Protein AF-A0A3C0BQS9-F1 (afdb_monomer_lite)

Sequence (262 aa):
MFRNKDFIPGADSCCRDKETLSADLGIGRILETMAGGDEGIRTSCAAALFSPLSAEEEISRRQKILRDTFVCPEIMRTLYTLSRDALDEAGKSWYWLDSRFLSSTFSSAVGLFRMYVKKLMIVRSVADRFKSKVKSEGLLTFFTSLQENLDDSYFRNLNDCLNELADRDGVLIGASVGSNLQGITYVYLEKNRKSFRRRWTFAPSYTLAERDERGAEDFTNRTERALNEPANALAQSAENIKLFFTALRDESAFYIGCGNLA

Structure (mmCIF, N/CA/C/O backbone):
data_AF-A0A3C0BQS9-F1
#
_entry.id   AF-A0A3C0BQS9-F1
#
loop_
_atom_site.group_PDB
_atom_site.id
_atom_site.type_symbol
_atom_site.label_atom_id
_atom_site.label_alt_id
_atom_site.label_comp_id
_atom_site.label_asym_id
_atom_site.label_entity_id
_atom_site.label_seq_id
_atom_site.pdbx_PDB_ins_code
_atom_site.Cartn_x
_atom_site.Cartn_y
_atom_site.Cartn_z
_atom_site.occupancy
_atom_site.B_iso_or_equiv
_atom_site.auth_seq_id
_atom_site.auth_comp_id
_atom_site.auth_asym_id
_atom_site.auth_atom_id
_atom_site.pdbx_PDB_model_num
ATOM 1 N N . MET A 1 1 ? -4.198 6.798 13.056 1.00 79.81 1 MET A N 1
ATOM 2 C CA . MET A 1 1 ? -4.093 6.467 14.496 1.00 79.81 1 MET A CA 1
ATOM 3 C C . MET A 1 1 ? -3.266 7.489 15.273 1.00 79.81 1 MET A C 1
ATOM 5 O O . MET A 1 1 ? -3.646 7.825 16.393 1.00 79.81 1 MET A O 1
ATOM 9 N N . PHE A 1 2 ? -2.180 8.010 14.693 1.00 83.12 2 PHE A N 1
ATOM 10 C CA . PHE A 1 2 ? -1.376 9.104 15.255 1.00 83.12 2 PHE A CA 1
ATOM 11 C C . PHE A 1 2 ? -1.384 10.329 14.324 1.00 83.12 2 PHE A C 1
ATOM 13 O O . PHE A 1 2 ? -2.142 10.366 13.349 1.00 83.12 2 PHE A O 1
ATOM 20 N N . ARG A 1 3 ? -0.615 11.373 14.663 1.00 77.38 3 ARG A N 1
ATOM 21 C CA . ARG A 1 3 ? -0.465 12.573 13.818 1.00 77.38 3 ARG A CA 1
ATOM 22 C C . ARG A 1 3 ? 0.793 12.525 12.948 1.00 77.38 3 ARG A C 1
ATOM 24 O O . ARG A 1 3 ? 0.689 12.798 11.763 1.00 77.38 3 ARG A O 1
ATOM 31 N N . ASN A 1 4 ? 1.935 12.159 13.537 1.00 78.31 4 ASN A N 1
ATOM 32 C CA . ASN A 1 4 ? 3.262 12.276 12.913 1.00 78.31 4 ASN A CA 1
ATOM 33 C C . ASN A 1 4 ? 4.088 10.973 12.984 1.00 78.31 4 ASN A C 1
ATOM 35 O O . ASN A 1 4 ? 5.313 11.026 12.942 1.00 78.31 4 ASN A O 1
ATOM 39 N N . LYS A 1 5 ? 3.442 9.818 13.181 1.00 81.81 5 LYS A N 1
ATOM 40 C CA . LYS A 1 5 ? 4.108 8.507 13.229 1.00 81.81 5 LYS A CA 1
ATOM 41 C C . LYS A 1 5 ? 3.169 7.404 12.757 1.00 81.81 5 LYS A C 1
ATOM 43 O O . LYS A 1 5 ? 1.957 7.522 12.937 1.00 81.81 5 LYS A O 1
ATOM 48 N N . ASP A 1 6 ? 3.738 6.336 12.219 1.00 80.69 6 ASP A N 1
ATOM 49 C CA . ASP A 1 6 ? 2.969 5.183 11.764 1.00 80.69 6 ASP A CA 1
ATOM 50 C C . ASP A 1 6 ? 2.608 4.262 12.928 1.00 80.69 6 ASP A C 1
ATOM 52 O O . ASP A 1 6 ? 3.325 4.158 13.930 1.00 80.69 6 ASP A O 1
ATOM 56 N N . PHE A 1 7 ? 1.470 3.585 12.797 1.00 84.50 7 PHE A N 1
ATOM 57 C CA . PHE A 1 7 ? 1.132 2.474 13.669 1.00 84.50 7 PHE A CA 1
ATOM 58 C C . PHE A 1 7 ? 1.731 1.187 13.114 1.00 84.50 7 PHE A C 1
ATOM 60 O O . PHE A 1 7 ? 1.324 0.724 12.054 1.00 84.50 7 PHE A O 1
ATOM 67 N N . ILE A 1 8 ? 2.689 0.617 13.843 1.00 81.81 8 ILE A N 1
ATOM 68 C CA . ILE A 1 8 ? 3.388 -0.606 13.448 1.00 81.81 8 ILE A CA 1
ATOM 69 C C . ILE A 1 8 ? 3.111 -1.677 14.507 1.00 81.81 8 ILE A C 1
ATOM 71 O O . ILE A 1 8 ? 3.700 -1.631 15.595 1.00 81.81 8 ILE A O 1
ATOM 75 N N . PRO A 1 9 ? 2.211 -2.638 14.238 1.00 77.94 9 PRO A N 1
ATOM 76 C CA . PRO A 1 9 ? 2.023 -3.783 15.114 1.00 77.94 9 PRO A CA 1
ATOM 77 C C . PRO A 1 9 ? 3.323 -4.580 15.260 1.00 77.94 9 PRO A C 1
ATOM 79 O O . PRO A 1 9 ? 4.005 -4.863 14.280 1.00 77.94 9 PRO A O 1
ATOM 82 N N . GLY A 1 10 ? 3.674 -4.945 16.494 1.00 66.44 10 GLY A N 1
ATOM 83 C CA . GLY A 1 10 ? 4.879 -5.732 16.779 1.00 66.44 10 GLY A CA 1
ATOM 84 C C . GLY A 1 10 ? 6.176 -4.930 16.938 1.00 66.44 10 GLY A C 1
ATOM 85 O O . GLY A 1 10 ? 7.185 -5.528 17.300 1.00 66.44 10 GLY A O 1
ATOM 86 N N . ALA A 1 11 ? 6.162 -3.604 16.750 1.00 63.34 11 ALA A N 1
ATOM 87 C CA . ALA A 1 11 ? 7.257 -2.748 17.215 1.00 63.34 11 ALA A CA 1
ATOM 88 C C . ALA A 1 11 ? 7.358 -2.792 18.754 1.00 63.34 11 ALA A C 1
ATOM 90 O O . ALA A 1 11 ? 6.338 -2.997 19.423 1.00 63.34 11 ALA A O 1
ATOM 91 N N . ASP A 1 12 ? 8.573 -2.621 19.298 1.00 53.91 12 ASP A N 1
ATOM 92 C CA . ASP A 1 12 ? 8.891 -2.752 20.728 1.00 53.91 12 ASP A CA 1
ATOM 93 C C . ASP A 1 12 ? 7.793 -2.166 21.622 1.00 53.91 12 ASP A C 1
ATOM 95 O O . ASP A 1 12 ? 7.553 -0.958 21.679 1.00 53.91 12 ASP A O 1
ATOM 99 N N . SER A 1 13 ? 7.091 -3.053 22.323 1.00 60.53 13 SER A N 1
ATOM 100 C CA . SER A 1 13 ? 6.033 -2.651 23.237 1.00 60.53 13 SER A CA 1
ATOM 101 C C . SER A 1 13 ? 6.635 -2.041 24.489 1.00 60.53 13 SER A C 1
ATOM 103 O O . SER A 1 13 ? 7.436 -2.687 25.165 1.00 60.53 13 SER A O 1
ATOM 105 N N . CYS A 1 14 ? 6.175 -0.853 24.873 1.00 63.38 14 CYS A N 1
ATOM 106 C CA . CYS A 1 14 ? 6.610 -0.217 26.117 1.00 63.38 14 CYS A CA 1
ATOM 107 C C . CYS A 1 14 ? 6.181 -0.989 27.383 1.00 63.38 14 CYS A C 1
ATOM 109 O O . CYS A 1 14 ? 6.705 -0.728 28.465 1.00 63.38 14 CYS A O 1
ATOM 111 N N . CYS A 1 15 ? 5.232 -1.926 27.273 1.00 68.19 15 CYS A N 1
ATOM 112 C CA . CYS A 1 15 ? 4.785 -2.749 28.393 1.00 68.19 15 CYS A CA 1
ATOM 113 C C . CYS A 1 15 ? 5.783 -3.886 28.676 1.00 68.19 15 CYS A C 1
ATOM 115 O O . CYS A 1 15 ? 5.952 -4.778 27.845 1.00 68.19 15 CYS A O 1
ATOM 117 N N . ARG A 1 16 ? 6.429 -3.844 29.851 1.00 69.75 16 ARG A N 1
ATOM 118 C CA . ARG A 1 16 ? 7.445 -4.827 30.271 1.00 69.75 16 ARG A CA 1
ATOM 119 C C . ARG A 1 16 ? 6.863 -6.214 30.578 1.00 69.75 16 ARG A C 1
ATOM 121 O O . ARG A 1 16 ? 7.507 -7.190 30.226 1.00 69.75 16 ARG A O 1
ATOM 128 N N . ASP A 1 17 ? 5.638 -6.294 31.112 1.00 81.31 17 ASP A N 1
ATOM 129 C CA . ASP A 1 17 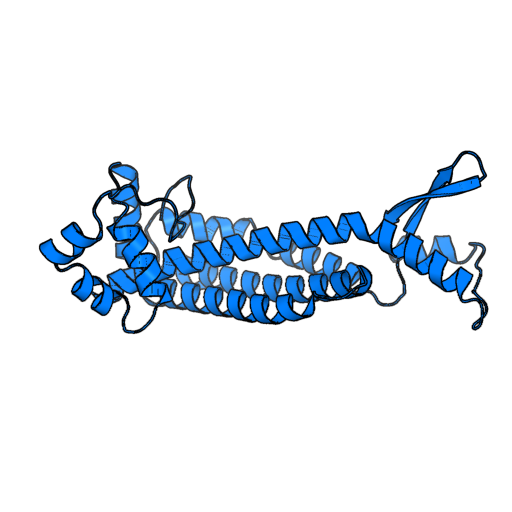? 5.013 -7.553 31.565 1.00 81.31 17 ASP A CA 1
ATOM 130 C C . ASP A 1 17 ? 3.624 -7.775 30.939 1.00 81.31 17 ASP A C 1
ATOM 132 O O . ASP A 1 17 ? 2.587 -7.756 31.609 1.00 81.31 17 ASP A O 1
ATOM 136 N N . LYS A 1 18 ? 3.597 -7.980 29.615 1.00 83.38 18 LYS A N 1
ATOM 137 C CA . LYS A 1 18 ? 2.356 -8.212 28.852 1.00 83.38 18 LYS A CA 1
ATOM 138 C C . LYS A 1 18 ? 1.532 -9.380 29.390 1.00 83.38 18 LYS A C 1
ATOM 140 O O . LYS A 1 18 ? 0.313 -9.281 29.443 1.00 83.38 18 LYS A O 1
ATOM 145 N N . GLU A 1 19 ? 2.184 -10.479 29.756 1.00 84.56 19 GLU A N 1
ATOM 146 C CA . GLU A 1 19 ? 1.530 -11.721 30.187 1.00 84.56 19 GLU A CA 1
ATOM 147 C C . GLU A 1 19 ? 0.790 -11.530 31.512 1.00 84.56 19 GLU A C 1
ATOM 149 O O . GLU A 1 19 ? -0.399 -11.839 31.599 1.00 84.56 19 GLU A O 1
ATOM 154 N N . THR A 1 20 ? 1.456 -10.926 32.499 1.00 87.19 20 THR A N 1
ATOM 155 C CA . THR A 1 20 ? 0.867 -10.587 33.799 1.00 87.19 20 THR A CA 1
ATOM 156 C C . THR A 1 20 ? -0.308 -9.630 33.636 1.00 87.19 20 THR A C 1
ATOM 158 O O . THR A 1 20 ? -1.385 -9.894 34.163 1.00 87.19 20 THR A O 1
ATOM 161 N N . LEU A 1 21 ? -0.143 -8.559 32.848 1.00 85.88 21 LEU A N 1
ATOM 162 C CA . LEU A 1 21 ? -1.212 -7.589 32.595 1.00 85.88 21 LEU A CA 1
ATOM 163 C C . LEU A 1 21 ? -2.408 -8.227 31.872 1.00 85.88 21 LEU A C 1
ATOM 165 O O . LEU A 1 21 ? -3.562 -7.921 32.168 1.00 85.88 21 LEU A O 1
ATOM 169 N N . SER A 1 22 ? -2.135 -9.121 30.920 1.00 88.69 22 SER A N 1
ATOM 170 C CA . SER A 1 22 ? -3.168 -9.811 30.150 1.00 88.69 22 SER A CA 1
ATOM 171 C C . SER A 1 22 ? -3.982 -10.771 31.017 1.00 88.69 22 SER A C 1
ATOM 173 O O . SER A 1 22 ? -5.202 -10.842 30.860 1.00 88.69 22 SER A O 1
ATOM 175 N N . ALA A 1 23 ? -3.323 -11.471 31.947 1.00 89.06 23 ALA A N 1
ATOM 176 C CA . ALA A 1 23 ? -3.976 -12.346 32.914 1.00 89.06 23 ALA A CA 1
ATOM 177 C C . ALA A 1 23 ? -4.792 -11.553 33.948 1.00 89.06 23 ALA A C 1
ATOM 179 O O . ALA A 1 23 ? -5.950 -11.890 34.184 1.00 89.06 23 ALA A O 1
ATOM 180 N N . ASP A 1 24 ? -4.215 -10.487 34.510 1.00 91.50 24 ASP A N 1
ATOM 181 C CA . ASP A 1 24 ? -4.833 -9.673 35.565 1.00 91.50 24 ASP A CA 1
ATOM 182 C C . ASP A 1 24 ? -6.077 -8.918 35.066 1.00 91.50 24 ASP A C 1
ATOM 184 O O . ASP A 1 24 ? -7.147 -8.987 35.666 1.00 91.50 24 ASP A O 1
ATOM 188 N N . LEU A 1 25 ? -5.978 -8.264 33.902 1.00 89.50 25 LEU A N 1
ATOM 189 C CA . LEU A 1 25 ? -7.078 -7.483 33.320 1.00 89.50 25 LEU A CA 1
ATOM 190 C C . LEU A 1 25 ? -7.986 -8.295 32.380 1.00 89.50 25 LEU A C 1
ATOM 192 O O . LEU A 1 25 ? -8.905 -7.741 31.775 1.00 89.50 25 LEU A O 1
ATOM 196 N N . GLY A 1 26 ? -7.728 -9.595 32.208 1.00 90.88 26 GLY A N 1
ATOM 197 C CA . GLY A 1 26 ? -8.507 -10.455 31.312 1.00 90.88 26 GLY A CA 1
ATOM 198 C C . GLY A 1 26 ? -8.462 -10.028 29.838 1.00 90.88 26 GLY A C 1
ATOM 199 O O . GLY A 1 26 ? -9.411 -10.283 29.090 1.00 90.88 26 GLY A O 1
ATOM 200 N N . ILE A 1 27 ? -7.366 -9.393 29.402 1.00 91.69 27 ILE A N 1
ATOM 201 C CA . ILE A 1 27 ? -7.215 -8.800 28.058 1.00 91.69 27 ILE A CA 1
ATOM 202 C C . ILE A 1 27 ? -7.404 -9.852 26.961 1.00 91.69 27 ILE A C 1
ATOM 204 O O . ILE A 1 27 ? -7.935 -9.536 25.899 1.00 91.69 27 ILE A O 1
ATOM 208 N N . GLY A 1 28 ? -7.044 -11.113 27.222 1.00 91.62 28 GLY A N 1
ATOM 209 C CA . GLY A 1 28 ? -7.225 -12.214 26.271 1.00 91.62 28 GLY A CA 1
ATOM 210 C C . GLY A 1 28 ? -8.656 -12.328 25.728 1.00 91.62 28 GLY A C 1
ATOM 211 O O . GLY A 1 28 ? -8.840 -12.396 24.516 1.00 91.62 28 GLY A O 1
ATOM 212 N N . ARG A 1 29 ? -9.673 -12.240 26.597 1.00 93.12 29 ARG A N 1
ATOM 213 C CA . ARG A 1 29 ? -11.090 -12.322 26.187 1.00 93.12 29 ARG A CA 1
ATOM 214 C C . ARG A 1 29 ? -11.545 -11.090 25.406 1.00 93.12 29 ARG A C 1
ATOM 216 O O . ARG A 1 29 ? -12.342 -11.195 24.474 1.00 93.12 29 ARG A O 1
ATOM 223 N N . ILE A 1 30 ? -11.024 -9.918 25.777 1.00 94.69 30 ILE A N 1
ATOM 224 C CA . ILE A 1 30 ? -11.285 -8.666 25.059 1.00 94.69 30 ILE A CA 1
ATOM 225 C C . ILE A 1 30 ? -10.724 -8.781 23.641 1.00 94.69 30 ILE A C 1
ATOM 227 O O . ILE A 1 30 ? -11.441 -8.517 22.683 1.00 94.69 30 ILE A O 1
ATOM 231 N N . LEU A 1 31 ? -9.481 -9.248 23.496 1.00 94.88 31 LEU A N 1
ATOM 232 C CA . LEU A 1 31 ? -8.840 -9.441 22.196 1.00 94.88 31 LEU A CA 1
ATOM 233 C C . LEU A 1 31 ? -9.560 -10.470 21.326 1.00 94.88 31 LEU A C 1
ATOM 235 O O . LEU A 1 31 ? -9.686 -10.246 20.128 1.00 94.88 31 LEU A O 1
ATOM 239 N N . GLU A 1 32 ? -10.059 -11.563 21.903 1.00 95.62 32 GLU A N 1
ATOM 240 C CA . GLU A 1 32 ? -10.875 -12.547 21.176 1.00 95.62 32 GLU A CA 1
ATOM 241 C C . GLU A 1 32 ? -12.163 -11.926 20.627 1.00 95.62 32 GLU A C 1
ATOM 243 O O . GLU A 1 32 ? -12.504 -12.131 19.461 1.00 95.62 32 GLU A O 1
ATOM 248 N N . THR A 1 33 ? -12.835 -11.108 21.439 1.00 96.62 33 THR A N 1
ATOM 249 C CA . THR A 1 33 ? -14.062 -10.410 21.031 1.00 96.62 33 THR A CA 1
ATOM 250 C C . THR A 1 33 ? -13.768 -9.348 19.969 1.00 96.62 33 THR A C 1
ATOM 252 O O . THR A 1 33 ? -14.449 -9.293 18.949 1.00 96.62 33 THR A O 1
ATOM 255 N N . MET A 1 34 ? -12.708 -8.551 20.156 1.00 96.25 34 MET A N 1
ATOM 256 C CA . MET A 1 34 ? -12.248 -7.573 19.164 1.00 96.25 34 MET A CA 1
ATOM 257 C C . MET A 1 34 ? -11.908 -8.246 17.834 1.00 96.25 34 MET A C 1
ATOM 259 O O . MET A 1 34 ? -12.286 -7.747 16.779 1.00 96.25 34 MET A O 1
ATOM 263 N N . ALA A 1 35 ? -11.210 -9.380 17.873 1.00 96.19 35 ALA A N 1
ATOM 264 C CA . ALA A 1 35 ? -10.772 -10.090 16.680 1.00 96.19 35 ALA A CA 1
ATOM 265 C C . ALA A 1 35 ? -11.943 -10.593 15.833 1.00 96.19 35 ALA A C 1
ATOM 267 O O . ALA A 1 35 ? -11.855 -10.583 14.607 1.00 96.19 35 ALA A O 1
ATOM 268 N N . GLY A 1 36 ? -13.021 -11.072 16.465 1.00 94.12 36 GLY A N 1
ATOM 269 C CA . GLY A 1 36 ? -14.135 -11.690 15.741 1.00 94.12 36 GLY A CA 1
ATOM 270 C C . GLY A 1 36 ? -13.695 -12.873 14.862 1.00 94.12 36 GLY A C 1
ATOM 271 O O . GLY A 1 36 ? -14.311 -13.136 13.834 1.00 94.12 36 GLY A O 1
ATOM 272 N N . GLY A 1 37 ? -12.600 -13.548 15.237 1.00 94.12 37 GLY A N 1
ATOM 273 C CA . GLY A 1 37 ? -11.975 -14.633 14.471 1.00 94.12 37 GLY A CA 1
ATOM 274 C C . GLY A 1 37 ? -10.906 -14.217 13.448 1.00 94.12 37 GLY A C 1
ATOM 275 O O . GLY A 1 37 ? -10.308 -15.100 12.839 1.00 94.12 37 GLY A O 1
ATOM 276 N N . ASP A 1 38 ? -10.630 -12.921 13.260 1.00 96.00 38 ASP A N 1
ATOM 277 C CA . ASP A 1 38 ? -9.562 -12.438 12.372 1.00 96.00 38 ASP A CA 1
ATOM 278 C C . ASP A 1 38 ? -8.260 -12.148 13.151 1.00 96.00 38 ASP A C 1
ATOM 280 O O . ASP A 1 38 ? -8.194 -11.264 14.012 1.00 96.00 38 ASP A O 1
ATOM 284 N N . GLU A 1 39 ? -7.196 -12.883 12.822 1.00 93.25 39 GLU A N 1
ATOM 285 C CA . GLU A 1 39 ? -5.892 -12.787 13.490 1.00 93.25 39 GLU A CA 1
ATOM 286 C C . GLU A 1 39 ? -5.159 -11.463 13.211 1.00 93.25 39 GLU A C 1
ATOM 288 O O . GLU A 1 39 ? -4.433 -10.950 14.069 1.00 93.25 39 GLU A O 1
ATOM 293 N N . GLY A 1 40 ? -5.376 -10.857 12.039 1.00 92.25 40 GLY A N 1
ATOM 294 C CA . GLY A 1 40 ? -4.823 -9.542 11.705 1.00 92.25 40 GLY A CA 1
ATOM 295 C C . GLY A 1 40 ? -5.417 -8.442 12.586 1.00 92.25 40 GLY A C 1
ATOM 296 O O . GLY A 1 40 ? -4.698 -7.560 13.074 1.00 92.25 40 GLY A O 1
ATOM 297 N N . ILE A 1 41 ? -6.719 -8.546 12.873 1.00 96.06 41 ILE A N 1
ATOM 298 C CA . ILE A 1 41 ? -7.411 -7.684 13.839 1.00 96.06 41 ILE A CA 1
ATOM 299 C C . ILE A 1 41 ? -6.885 -7.935 15.248 1.00 96.06 41 ILE A C 1
ATOM 301 O O . ILE A 1 41 ? -6.483 -6.980 15.916 1.00 96.06 41 ILE A O 1
ATOM 305 N N . ARG A 1 42 ? -6.795 -9.201 15.679 1.00 94.94 42 ARG A N 1
ATOM 306 C CA . ARG A 1 42 ? -6.237 -9.567 16.993 1.00 94.94 42 ARG A CA 1
ATOM 307 C C . ARG A 1 42 ? -4.857 -8.944 17.216 1.00 94.94 42 ARG A C 1
ATOM 309 O O . ARG A 1 42 ? -4.629 -8.315 18.250 1.00 94.94 42 ARG A O 1
ATOM 316 N N . THR A 1 43 ? -3.966 -9.075 16.234 1.00 93.69 43 THR A N 1
ATOM 317 C CA . THR A 1 43 ? -2.587 -8.564 16.281 1.00 93.69 43 THR A CA 1
ATOM 318 C C . THR A 1 43 ? -2.552 -7.042 16.413 1.00 93.69 43 THR A C 1
ATOM 320 O O . THR A 1 43 ? -1.864 -6.502 17.284 1.00 93.69 43 THR A O 1
ATOM 323 N N . SER A 1 44 ? -3.339 -6.340 15.595 1.00 94.12 44 SER A N 1
ATOM 324 C CA . SER A 1 44 ? -3.413 -4.875 15.609 1.00 94.12 44 SER A CA 1
ATOM 325 C C . SER A 1 44 ? -3.997 -4.352 16.925 1.00 94.12 44 SER A C 1
ATOM 327 O O . SER A 1 44 ? -3.459 -3.430 17.537 1.00 94.12 44 SER A O 1
ATOM 329 N N . CYS A 1 45 ? -5.062 -4.978 17.426 1.00 94.06 45 CYS A N 1
ATOM 330 C CA . CYS A 1 45 ? -5.666 -4.622 18.707 1.00 94.06 45 CYS A CA 1
ATOM 331 C C . CYS A 1 45 ? -4.718 -4.879 19.883 1.00 94.06 45 CYS A C 1
ATOM 333 O O . CYS A 1 45 ? -4.572 -4.011 20.742 1.00 94.06 45 CYS A O 1
ATOM 335 N N . ALA A 1 46 ? -4.017 -6.016 19.899 1.00 92.06 46 ALA A N 1
ATOM 336 C CA . ALA A 1 46 ? -3.027 -6.323 20.927 1.00 92.06 46 ALA A CA 1
ATOM 337 C C . ALA A 1 46 ? -1.903 -5.280 20.946 1.00 92.06 46 ALA A C 1
ATOM 339 O O . ALA A 1 46 ? -1.585 -4.730 22.001 1.00 92.06 46 ALA A O 1
ATOM 340 N N . ALA A 1 47 ? -1.347 -4.942 19.779 1.00 91.31 47 ALA A N 1
ATOM 341 C CA . ALA A 1 47 ? -0.305 -3.926 19.675 1.00 91.31 47 ALA A CA 1
ATOM 342 C C . ALA A 1 47 ? -0.767 -2.551 20.185 1.00 91.31 47 ALA A C 1
ATOM 344 O O . ALA A 1 47 ? -0.001 -1.854 20.848 1.00 91.31 47 ALA A O 1
ATOM 345 N N . ALA A 1 48 ? -2.021 -2.173 19.923 1.00 90.62 48 ALA A N 1
ATOM 346 C CA . ALA A 1 48 ? -2.581 -0.913 20.399 1.00 90.62 48 ALA A CA 1
A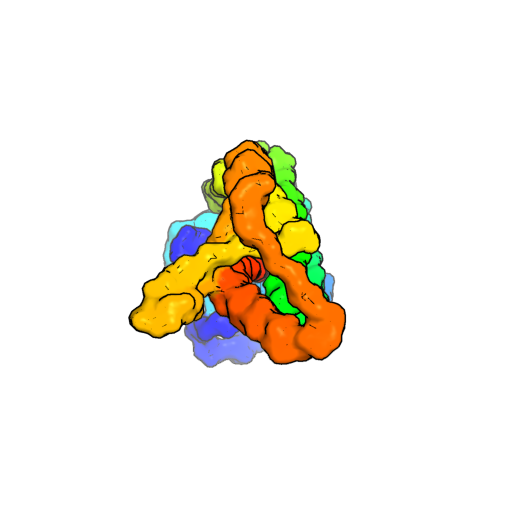TOM 347 C C . ALA A 1 48 ? -2.840 -0.898 21.917 1.00 90.62 48 ALA A C 1
ATOM 349 O O . ALA A 1 48 ? -2.604 0.127 22.555 1.00 90.62 48 ALA A O 1
ATOM 350 N N . LEU A 1 49 ? -3.317 -2.008 22.497 1.00 89.38 49 LEU A N 1
ATOM 351 C CA . LEU A 1 49 ? -3.608 -2.109 23.934 1.00 89.38 49 LEU A CA 1
ATOM 352 C C . LEU A 1 49 ? -2.335 -2.139 24.788 1.00 89.38 49 LEU A C 1
ATOM 354 O O . LEU A 1 49 ? -2.294 -1.514 25.844 1.00 89.38 49 LEU A O 1
ATOM 358 N N . PHE A 1 50 ? -1.279 -2.810 24.321 1.00 89.06 50 PHE A N 1
ATOM 359 C CA . PHE A 1 50 ? 0.003 -2.886 25.038 1.00 89.06 50 PHE A CA 1
ATOM 360 C C . PHE A 1 50 ? 0.939 -1.691 24.786 1.00 89.06 50 PHE A C 1
ATOM 362 O O . PHE A 1 50 ? 2.046 -1.655 25.329 1.00 89.06 50 PHE A O 1
ATOM 369 N N . SER A 1 51 ? 0.491 -0.707 24.004 1.00 86.56 51 SER A N 1
ATOM 370 C CA . SER A 1 51 ? 1.200 0.548 23.729 1.00 86.56 51 SER A CA 1
ATOM 371 C C . SER A 1 51 ? 0.281 1.740 24.029 1.00 86.56 51 SER A C 1
ATOM 373 O O . SER A 1 51 ? -0.226 2.387 23.102 1.00 86.56 51 SER A O 1
ATOM 375 N N . PRO A 1 52 ? 0.010 2.015 25.321 1.00 81.50 52 PRO A N 1
ATOM 376 C CA . PRO A 1 52 ? -0.936 3.046 25.723 1.00 81.50 52 PRO A CA 1
ATOM 377 C C . PRO A 1 52 ? -0.473 4.437 25.283 1.00 81.50 52 PRO A C 1
ATOM 379 O O . PRO A 1 52 ? 0.714 4.762 25.289 1.00 81.50 52 PRO A O 1
ATOM 382 N N . LEU A 1 53 ? -1.443 5.273 24.917 1.00 86.50 53 LEU A N 1
ATOM 383 C CA . LEU A 1 53 ? -1.214 6.688 24.652 1.00 86.50 53 LEU A CA 1
ATOM 384 C C . LEU A 1 53 ? -1.144 7.468 25.965 1.00 86.50 53 LEU A C 1
ATOM 386 O O . LEU A 1 53 ? -1.982 7.261 26.839 1.00 86.50 53 LEU A O 1
ATOM 390 N N . SER A 1 54 ? -0.204 8.406 26.066 1.00 86.75 54 SER A N 1
ATOM 391 C CA . SER A 1 54 ? -0.094 9.339 27.197 1.00 86.75 54 SER A CA 1
ATOM 392 C C . SER A 1 54 ? -0.472 10.780 26.840 1.00 86.75 54 SER A C 1
ATOM 394 O O . SER A 1 54 ? -0.868 11.535 27.722 1.00 86.75 54 SER A O 1
ATOM 396 N N . ALA A 1 55 ? -0.373 11.166 25.564 1.00 90.56 55 ALA A N 1
ATOM 397 C CA . ALA A 1 55 ? -0.678 12.518 25.103 1.00 90.56 55 ALA A CA 1
ATOM 398 C C . ALA A 1 55 ? -2.185 12.717 24.874 1.00 90.56 55 ALA A C 1
ATOM 400 O O . ALA A 1 55 ? -2.819 11.947 24.142 1.00 90.56 55 ALA A O 1
ATOM 401 N N . GLU A 1 56 ? -2.748 13.778 25.455 1.00 92.50 56 GLU A N 1
ATOM 402 C CA . GLU A 1 56 ? -4.174 14.113 25.362 1.00 92.50 56 GLU A CA 1
ATOM 403 C C . GLU A 1 56 ? -4.625 14.290 23.906 1.00 92.50 56 GLU A C 1
ATOM 405 O O . GLU A 1 56 ? -5.677 13.786 23.502 1.00 92.50 56 GLU A O 1
ATOM 410 N N . GLU A 1 57 ? -3.807 14.944 23.082 1.00 89.81 57 GLU A N 1
ATOM 411 C CA . GLU A 1 57 ? -4.121 15.218 21.683 1.00 89.81 57 GLU A CA 1
ATOM 412 C C . GLU A 1 57 ? -4.236 13.926 20.865 1.00 89.81 57 GLU A C 1
ATOM 414 O O . GLU A 1 57 ? -5.143 13.791 20.037 1.00 89.81 57 GLU A O 1
ATOM 419 N N . GLU A 1 58 ? -3.350 12.952 21.106 1.00 90.62 58 GLU A N 1
ATOM 420 C CA . GLU A 1 58 ? -3.382 11.651 20.428 1.00 90.62 58 GLU A CA 1
ATOM 421 C C . GLU A 1 58 ? -4.608 10.834 20.862 1.00 90.62 58 GLU A C 1
ATOM 423 O O . GLU A 1 58 ? -5.281 10.232 20.017 1.00 90.62 58 GLU A O 1
ATOM 428 N N . ILE A 1 59 ? -4.941 10.858 22.159 1.00 92.44 59 ILE A N 1
ATOM 429 C CA . ILE A 1 59 ? -6.122 10.179 22.712 1.00 92.44 59 ILE A CA 1
ATOM 430 C C . ILE A 1 59 ? -7.398 10.777 22.109 1.00 92.44 59 ILE A C 1
ATOM 432 O O . ILE A 1 59 ? -8.225 10.048 21.554 1.00 92.44 59 ILE A O 1
ATOM 436 N N . SER A 1 60 ? -7.534 12.105 22.149 1.00 92.94 60 SER A N 1
ATOM 437 C CA . SER A 1 60 ? -8.684 12.837 21.610 1.00 92.94 60 SER A CA 1
ATOM 438 C C . SER A 1 60 ? -8.855 12.591 20.110 1.00 92.94 60 SER A C 1
ATOM 440 O O . SER A 1 60 ? -9.960 12.306 19.638 1.00 92.94 60 SER A O 1
ATOM 442 N N . ARG A 1 61 ? -7.758 12.611 19.340 1.00 92.06 61 ARG A N 1
ATOM 443 C CA . ARG A 1 61 ? -7.772 12.293 17.904 1.00 92.06 61 ARG A CA 1
ATOM 444 C C . ARG A 1 61 ? -8.268 10.871 17.648 1.00 92.06 61 ARG A C 1
ATOM 446 O O . ARG A 1 61 ? -9.143 10.685 16.801 1.00 92.06 61 ARG A O 1
ATOM 453 N N . ARG A 1 62 ? -7.759 9.876 18.383 1.00 93.12 62 ARG A N 1
ATOM 454 C CA . ARG A 1 62 ? -8.172 8.473 18.227 1.00 93.12 62 ARG A CA 1
ATOM 455 C C . ARG A 1 62 ? -9.651 8.279 18.559 1.00 93.12 62 ARG A C 1
ATOM 457 O O . ARG A 1 62 ? -10.352 7.629 17.789 1.00 93.12 62 ARG A O 1
ATOM 464 N N . GLN A 1 63 ? -10.135 8.888 19.642 1.00 93.38 63 GLN A N 1
ATOM 465 C CA . GLN A 1 63 ? -11.547 8.839 20.032 1.00 93.38 63 GLN A CA 1
ATOM 466 C C . GLN A 1 63 ? -12.465 9.507 19.000 1.00 93.38 63 GLN A C 1
ATOM 468 O O . GLN A 1 63 ? -13.537 8.982 18.709 1.00 93.38 63 GLN A O 1
ATOM 473 N N . LYS A 1 64 ? -12.056 10.641 18.412 1.00 95.12 64 LYS A N 1
ATOM 474 C CA . LYS A 1 64 ? -12.818 11.302 17.338 1.00 95.12 64 LYS A CA 1
ATOM 475 C C . LYS A 1 64 ? -12.957 10.403 16.110 1.00 95.12 64 LYS A C 1
ATOM 477 O O . LYS A 1 64 ? -14.060 10.286 15.590 1.00 95.12 64 LYS A O 1
ATOM 482 N N . ILE A 1 65 ? -11.872 9.752 15.682 1.00 95.00 65 ILE A N 1
ATOM 483 C CA . ILE A 1 65 ? -11.920 8.789 14.570 1.00 95.00 65 ILE A CA 1
ATOM 484 C C . ILE A 1 65 ? -12.853 7.627 14.928 1.00 95.00 65 ILE A C 1
ATOM 486 O O . ILE A 1 65 ? -13.730 7.295 14.141 1.00 95.00 65 ILE A O 1
ATOM 490 N N . LEU A 1 66 ? -12.737 7.077 16.141 1.00 94.75 66 LEU A N 1
ATOM 491 C CA . LEU A 1 66 ? -13.579 5.967 16.591 1.00 94.75 66 LEU A CA 1
ATOM 492 C C . LEU A 1 66 ? -15.085 6.310 16.576 1.00 94.75 66 LEU A C 1
ATOM 494 O O . LEU A 1 66 ? -15.921 5.480 16.225 1.00 94.75 66 LEU A O 1
ATOM 498 N N . ARG A 1 67 ? -15.456 7.555 16.904 1.00 95.12 67 ARG A N 1
ATOM 499 C CA . ARG A 1 67 ? -16.854 8.009 16.798 1.00 95.12 67 ARG A CA 1
ATOM 500 C C . ARG A 1 67 ? -17.367 7.949 15.361 1.00 95.12 67 ARG A C 1
ATOM 502 O O . ARG A 1 67 ? -18.473 7.463 15.146 1.00 95.12 67 ARG A O 1
ATOM 509 N N . ASP A 1 68 ? -16.574 8.392 14.388 1.00 94.69 68 ASP A N 1
ATOM 510 C CA . ASP A 1 68 ? -16.961 8.288 12.976 1.00 94.69 68 ASP A CA 1
ATOM 511 C C . ASP A 1 68 ? -17.098 6.826 12.537 1.00 94.69 68 ASP A C 1
ATOM 513 O O . ASP A 1 68 ? -18.008 6.498 11.776 1.00 94.69 68 ASP A O 1
ATOM 517 N N . THR A 1 69 ? -16.243 5.932 13.045 1.00 92.75 69 THR A N 1
ATOM 518 C CA . THR A 1 69 ? -16.324 4.503 12.713 1.00 92.75 69 THR A CA 1
ATOM 519 C C . THR A 1 69 ? -17.547 3.827 13.312 1.00 92.75 69 THR A C 1
ATOM 521 O O . THR A 1 69 ? -18.094 2.935 12.680 1.00 92.75 69 THR A O 1
ATOM 524 N N . PHE A 1 70 ? -18.032 4.264 14.477 1.00 92.88 70 PHE A N 1
ATOM 525 C CA . PHE A 1 70 ? -19.308 3.774 15.008 1.00 92.88 70 PHE A CA 1
ATOM 52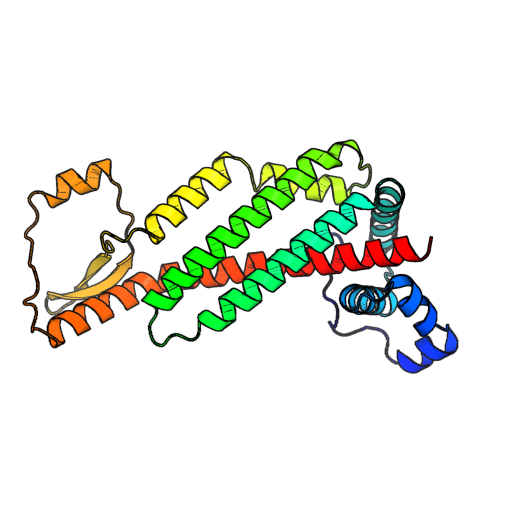6 C C . PHE A 1 70 ? -20.508 4.290 14.206 1.00 92.88 70 PHE A C 1
ATOM 528 O O . PHE A 1 70 ? -21.473 3.558 14.010 1.00 92.88 70 PHE A O 1
ATOM 535 N N . VAL A 1 71 ? -20.446 5.526 13.699 1.00 93.62 71 VAL A N 1
ATOM 536 C CA . VAL A 1 71 ? -21.503 6.083 12.836 1.00 93.62 71 VAL A CA 1
ATOM 537 C C . VAL A 1 71 ? -21.528 5.393 11.469 1.00 93.62 71 VAL A C 1
ATOM 539 O O . VAL A 1 71 ? -22.601 5.146 10.920 1.00 93.62 71 VAL A O 1
ATOM 542 N N . CYS A 1 72 ? -20.361 5.081 10.901 1.00 93.25 72 CYS A N 1
ATOM 543 C CA . CYS A 1 72 ? -20.250 4.410 9.608 1.00 93.25 72 CYS A CA 1
ATOM 544 C C . CYS A 1 72 ? -19.161 3.316 9.620 1.00 93.25 72 CYS A C 1
ATOM 546 O O . CYS A 1 72 ? -18.059 3.537 9.104 1.00 93.25 72 CYS A O 1
ATOM 548 N N . PRO A 1 73 ? -19.470 2.110 10.145 1.00 93.56 73 PRO A N 1
ATOM 549 C CA . PRO A 1 73 ? -18.502 1.008 10.262 1.00 93.56 73 PRO A CA 1
ATOM 550 C C . PRO A 1 73 ? -17.925 0.543 8.922 1.00 93.56 73 PRO A C 1
ATOM 552 O O . PRO A 1 73 ? -16.786 0.078 8.839 1.00 93.56 73 PRO A O 1
ATOM 555 N N . GLU A 1 74 ? -18.700 0.716 7.851 1.00 95.12 74 GLU A N 1
ATOM 556 C CA . GLU A 1 74 ? -18.332 0.318 6.492 1.00 95.12 74 GLU A CA 1
ATOM 557 C C . GLU A 1 74 ? -17.063 0.998 5.973 1.00 95.12 74 GLU A C 1
ATOM 559 O O . GLU A 1 74 ? -16.379 0.426 5.125 1.00 95.12 74 GLU A O 1
ATOM 564 N N . ILE A 1 75 ? -16.703 2.177 6.497 1.00 94.69 75 ILE A N 1
ATOM 565 C CA . ILE A 1 75 ? -15.465 2.872 6.120 1.00 94.69 75 ILE A CA 1
ATOM 566 C C . ILE A 1 75 ? -14.256 1.986 6.425 1.00 94.69 75 ILE A C 1
ATOM 568 O O . ILE A 1 75 ? -13.477 1.668 5.526 1.00 94.69 75 ILE A O 1
ATOM 572 N N . MET A 1 76 ? -14.125 1.546 7.680 1.00 95.75 76 MET A N 1
ATOM 573 C CA . MET A 1 76 ? -12.959 0.775 8.115 1.00 95.75 76 MET A CA 1
ATOM 574 C C . MET A 1 76 ? -12.971 -0.633 7.533 1.00 95.75 76 MET A C 1
ATOM 576 O O . MET A 1 76 ? -11.928 -1.112 7.106 1.00 95.75 76 MET A O 1
ATOM 580 N N . ARG A 1 77 ? -14.144 -1.271 7.415 1.00 95.81 77 ARG A N 1
ATOM 581 C CA . ARG A 1 77 ? -14.271 -2.593 6.772 1.00 95.81 77 ARG A CA 1
ATOM 582 C C . ARG A 1 77 ? -13.826 -2.572 5.312 1.00 95.81 77 ARG A C 1
ATOM 584 O O . ARG A 1 77 ? -13.102 -3.469 4.877 1.00 95.81 77 ARG A O 1
ATOM 591 N N . THR A 1 78 ? -14.218 -1.534 4.571 1.00 96.56 78 THR A N 1
ATOM 592 C CA . THR A 1 78 ? -13.821 -1.368 3.167 1.00 96.56 78 THR A CA 1
ATOM 593 C C . THR A 1 78 ? -12.312 -1.147 3.056 1.00 96.56 78 THR A C 1
ATOM 595 O O . THR A 1 78 ? -11.653 -1.842 2.287 1.00 96.56 78 THR A O 1
ATOM 598 N N . LEU A 1 79 ? -11.743 -0.232 3.851 1.00 96.75 79 LEU A N 1
ATOM 599 C CA . LEU A 1 79 ? -10.301 0.054 3.840 1.00 96.75 79 LEU A CA 1
ATOM 600 C C . LEU A 1 79 ? -9.458 -1.154 4.269 1.00 96.75 79 LEU A C 1
ATOM 602 O O . LEU A 1 79 ? -8.424 -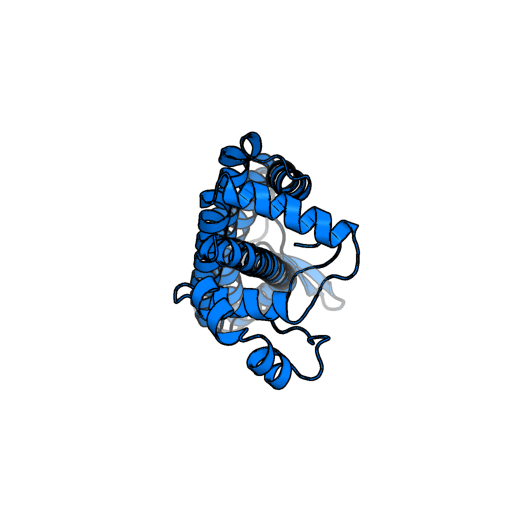1.422 3.657 1.00 96.75 79 LEU A O 1
ATOM 606 N N . TYR A 1 80 ? -9.921 -1.913 5.264 1.00 97.25 80 TYR A N 1
ATOM 607 C CA . TYR A 1 80 ? -9.272 -3.137 5.726 1.00 97.25 80 TYR A CA 1
ATOM 608 C C . TYR A 1 80 ? -9.253 -4.212 4.638 1.00 97.25 80 TYR A C 1
ATOM 610 O O . TYR A 1 80 ? -8.190 -4.738 4.316 1.00 97.25 80 TYR A O 1
ATOM 618 N N . THR A 1 81 ? -10.406 -4.485 4.021 1.00 96.56 81 THR A N 1
ATOM 619 C CA . THR A 1 81 ? -10.526 -5.500 2.961 1.00 96.56 81 THR A CA 1
ATOM 620 C C . THR A 1 81 ? -9.670 -5.134 1.752 1.00 96.56 81 THR A C 1
ATOM 622 O O . THR A 1 81 ? -8.891 -5.955 1.285 1.00 96.56 81 THR A O 1
ATOM 625 N N . LEU A 1 82 ? -9.729 -3.875 1.299 1.00 96.50 82 LEU A N 1
ATOM 626 C CA . LEU A 1 82 ? -8.913 -3.398 0.178 1.00 96.50 82 LEU A CA 1
ATOM 627 C C . LEU A 1 82 ? -7.416 -3.516 0.456 1.00 96.50 82 LEU A C 1
ATOM 629 O O . LEU A 1 82 ? -6.661 -3.928 -0.424 1.00 96.50 82 LEU A O 1
ATOM 633 N N . SER A 1 83 ? -6.992 -3.159 1.669 1.00 96.62 83 SER A N 1
ATOM 634 C CA . SER A 1 83 ? -5.589 -3.257 2.066 1.00 96.62 83 SER A CA 1
ATOM 635 C C . SER A 1 83 ? -5.121 -4.703 2.146 1.00 96.62 83 SER A C 1
ATOM 637 O O . SER A 1 83 ? -4.050 -5.022 1.635 1.00 96.62 83 SER A O 1
ATOM 639 N N . ARG A 1 84 ? -5.931 -5.596 2.726 1.00 95.00 84 ARG A N 1
ATOM 640 C CA . ARG A 1 84 ? -5.620 -7.027 2.785 1.00 95.00 84 ARG A CA 1
ATOM 641 C C . ARG A 1 84 ? -5.518 -7.625 1.384 1.00 95.00 84 ARG A C 1
ATOM 643 O O . ARG A 1 84 ? -4.511 -8.244 1.069 1.00 95.00 84 ARG A O 1
ATOM 650 N N . ASP A 1 85 ? -6.491 -7.345 0.520 1.00 94.06 85 ASP A N 1
ATOM 651 C CA . ASP A 1 85 ? -6.493 -7.828 -0.861 1.00 94.06 85 ASP A CA 1
ATOM 652 C C . ASP A 1 85 ? -5.283 -7.307 -1.653 1.00 94.06 85 ASP A C 1
ATOM 654 O O . ASP A 1 85 ? -4.709 -8.042 -2.454 1.00 94.06 85 ASP A O 1
ATOM 658 N N . ALA A 1 86 ? -4.883 -6.045 -1.449 1.00 93.75 86 ALA A N 1
ATOM 659 C CA . ALA A 1 86 ? -3.692 -5.477 -2.081 1.00 93.75 86 ALA A CA 1
ATOM 660 C C . ALA A 1 86 ? -2.404 -6.177 -1.617 1.00 93.75 86 ALA A C 1
ATOM 662 O O . ALA A 1 86 ? -1.549 -6.486 -2.445 1.00 93.75 86 ALA A O 1
ATOM 663 N N . LEU A 1 87 ? -2.276 -6.455 -0.316 1.00 91.75 87 LEU A N 1
ATOM 664 C CA . LEU A 1 87 ? -1.111 -7.131 0.261 1.00 91.75 87 LEU A CA 1
ATOM 665 C C . LEU A 1 87 ? -1.041 -8.612 -0.133 1.00 91.75 87 LEU A C 1
ATOM 667 O O . LEU A 1 87 ? 0.040 -9.097 -0.459 1.00 91.75 87 LEU A O 1
ATOM 671 N N . ASP A 1 88 ? -2.173 -9.316 -0.174 1.00 90.38 88 ASP A N 1
ATOM 672 C CA . ASP A 1 88 ? -2.237 -10.723 -0.587 1.00 90.38 88 ASP A CA 1
ATOM 673 C C . ASP A 1 88 ? -1.888 -10.888 -2.076 1.00 90.38 88 ASP A C 1
ATOM 675 O O . ASP A 1 88 ? -1.140 -11.790 -2.464 1.00 90.38 88 ASP A O 1
ATOM 679 N N . GLU A 1 89 ? -2.410 -10.004 -2.931 1.00 86.38 89 GLU A N 1
ATOM 680 C CA . GLU A 1 89 ? -2.125 -9.993 -4.370 1.00 86.38 89 GLU A CA 1
ATOM 681 C C . GLU A 1 89 ? -0.666 -9.599 -4.658 1.00 86.38 89 GLU A C 1
ATOM 683 O O . GLU A 1 89 ? -0.013 -10.191 -5.527 1.00 86.38 89 GLU A O 1
ATOM 688 N N . ALA 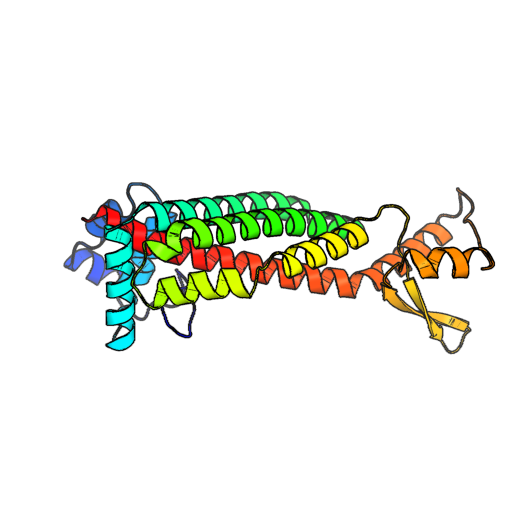A 1 90 ? -0.119 -8.659 -3.880 1.00 82.06 90 ALA A N 1
ATOM 689 C CA . ALA A 1 90 ? 1.291 -8.294 -3.934 1.00 82.06 90 ALA A CA 1
ATOM 690 C C . ALA A 1 90 ? 2.206 -9.432 -3.474 1.00 82.06 90 ALA A C 1
ATOM 692 O O . ALA A 1 90 ? 3.183 -9.730 -4.157 1.00 82.06 90 ALA A O 1
ATOM 693 N N . GLY A 1 91 ? 1.877 -10.098 -2.363 1.00 75.38 91 GLY A N 1
ATOM 694 C CA . GLY A 1 91 ? 2.634 -11.235 -1.843 1.00 75.38 91 GLY A CA 1
ATOM 695 C C . GLY A 1 91 ? 2.724 -12.352 -2.875 1.00 75.38 91 GLY A C 1
ATOM 696 O O . GLY A 1 91 ? 3.823 -12.793 -3.205 1.00 75.38 91 GLY A O 1
ATOM 697 N N . LYS A 1 92 ? 1.588 -12.722 -3.485 1.00 73.81 92 LYS A N 1
ATOM 698 C CA . LYS A 1 92 ? 1.551 -13.685 -4.596 1.00 73.81 92 LYS A CA 1
ATOM 699 C C . LYS A 1 92 ? 2.456 -13.264 -5.744 1.00 73.81 92 LYS A C 1
ATOM 701 O O . LYS A 1 92 ? 3.176 -14.111 -6.243 1.00 73.81 92 LYS A O 1
ATOM 706 N N . SER A 1 93 ? 2.434 -11.990 -6.137 1.00 66.12 93 SER A N 1
ATOM 707 C CA . SER A 1 93 ? 3.259 -11.455 -7.229 1.00 66.12 93 SER A CA 1
ATOM 708 C C . SER A 1 93 ? 4.757 -11.445 -6.894 1.00 66.12 93 SER A C 1
ATOM 710 O O . SER A 1 93 ? 5.571 -11.745 -7.762 1.00 66.12 93 SER A O 1
ATOM 712 N N . TRP A 1 94 ? 5.129 -11.157 -5.642 1.00 60.12 94 TRP A N 1
ATOM 713 C CA . TRP A 1 94 ? 6.524 -11.110 -5.192 1.00 60.12 94 TRP A CA 1
ATOM 714 C C . TRP A 1 94 ? 7.198 -12.486 -5.204 1.00 60.12 94 TRP A C 1
ATOM 716 O O . TRP A 1 94 ? 8.370 -12.582 -5.555 1.00 60.12 94 TRP A O 1
ATOM 726 N N . TYR A 1 95 ? 6.455 -13.563 -4.921 1.00 54.78 95 TYR A N 1
ATOM 727 C CA . TYR A 1 95 ? 6.966 -14.936 -5.055 1.00 54.78 95 TYR A CA 1
ATOM 728 C C . TYR A 1 95 ? 7.431 -15.283 -6.485 1.00 54.78 95 TYR A C 1
ATOM 730 O O . TYR A 1 95 ? 8.240 -16.191 -6.645 1.00 54.78 95 TYR A O 1
ATOM 738 N N . TRP A 1 96 ? 6.981 -14.558 -7.518 1.00 50.16 96 TRP A N 1
ATOM 739 C CA . TRP A 1 96 ? 7.417 -14.755 -8.911 1.00 50.16 96 TRP A CA 1
ATOM 740 C C . TRP A 1 96 ? 8.615 -13.884 -9.320 1.00 50.16 96 TRP A C 1
ATOM 742 O O . TRP A 1 96 ? 9.128 -14.050 -10.425 1.00 50.16 96 TRP A O 1
ATOM 752 N N . LEU A 1 97 ? 9.068 -12.959 -8.461 1.00 52.84 97 LEU A N 1
ATOM 753 C CA . LEU A 1 97 ? 10.195 -12.057 -8.745 1.00 52.84 97 LEU A CA 1
ATOM 754 C C . LEU A 1 97 ? 11.574 -12.713 -8.563 1.00 52.84 97 LEU A C 1
ATOM 756 O O . LEU A 1 97 ? 12.581 -12.080 -8.875 1.00 52.84 97 LEU A O 1
ATOM 760 N N . ASP A 1 98 ? 11.635 -13.971 -8.112 1.00 48.12 98 ASP A N 1
ATOM 761 C CA . ASP A 1 98 ? 12.871 -14.758 -7.974 1.00 48.12 98 ASP A CA 1
ATOM 762 C C . ASP A 1 98 ? 13.377 -15.260 -9.343 1.00 48.12 98 ASP A C 1
ATOM 764 O O . ASP A 1 98 ? 13.412 -16.452 -9.654 1.00 48.12 98 ASP A O 1
ATOM 768 N N . SER A 1 99 ? 13.695 -14.313 -10.227 1.00 54.12 99 SER A N 1
ATOM 769 C CA . SER A 1 99 ? 14.231 -14.573 -11.561 1.00 54.12 99 SER A CA 1
ATOM 770 C C . SER A 1 99 ? 15.675 -14.080 -11.662 1.00 54.12 99 SER A C 1
ATOM 772 O O . SER A 1 99 ? 16.023 -13.020 -11.148 1.00 54.12 99 SER A O 1
ATOM 774 N N . ARG A 1 100 ? 16.529 -14.843 -12.355 1.00 52.06 100 ARG A N 1
ATOM 775 C CA . ARG A 1 100 ? 17.969 -14.553 -12.506 1.00 52.06 100 ARG A CA 1
ATOM 776 C C . ARG A 1 100 ? 18.293 -13.342 -13.403 1.00 52.06 100 ARG A C 1
ATOM 778 O O . ARG A 1 100 ? 19.465 -13.003 -13.518 1.00 52.06 100 ARG A O 1
ATOM 785 N N . PHE A 1 101 ? 17.294 -12.701 -14.020 1.00 53.06 101 PHE A N 1
ATOM 786 C CA . PHE A 1 101 ? 17.467 -11.574 -14.947 1.00 53.06 101 PHE A CA 1
ATOM 787 C C . PHE A 1 101 ? 16.668 -10.346 -14.487 1.00 53.06 101 PHE A C 1
ATOM 789 O O . PHE A 1 101 ? 15.495 -10.455 -14.121 1.00 53.06 101 PHE A O 1
ATOM 796 N N . LEU A 1 102 ? 17.277 -9.157 -14.528 1.00 60.31 102 LEU A N 1
ATOM 797 C CA . LEU A 1 102 ? 16.644 -7.911 -14.095 1.00 60.31 102 LEU A CA 1
ATOM 798 C C . LEU A 1 102 ? 15.504 -7.513 -15.031 1.00 60.31 102 LEU A C 1
ATOM 800 O O . LEU A 1 102 ? 14.527 -6.939 -14.575 1.00 60.31 102 LEU A O 1
ATOM 804 N N . SER A 1 103 ? 15.580 -7.844 -16.318 1.00 58.56 103 SER A N 1
ATOM 805 C CA . SER A 1 103 ? 14.517 -7.611 -17.308 1.00 58.56 103 SER A CA 1
ATOM 806 C C . SER A 1 103 ? 13.203 -8.350 -16.998 1.00 58.56 103 SER A C 1
ATOM 808 O O . SER A 1 103 ? 12.114 -7.775 -17.144 1.00 58.56 103 SER A O 1
ATOM 810 N N . SER A 1 104 ? 13.269 -9.595 -16.513 1.00 63.41 104 SER A N 1
ATOM 811 C CA . SER A 1 104 ? 12.087 -10.335 -16.043 1.00 63.41 104 SER A CA 1
ATOM 812 C C . SER A 1 104 ? 11.566 -9.795 -14.712 1.00 63.41 104 SER A C 1
ATOM 814 O O . SER A 1 104 ? 10.350 -9.649 -14.542 1.00 63.41 104 SER A O 1
ATOM 816 N N . THR A 1 105 ? 12.465 -9.399 -13.809 1.00 68.69 105 THR A N 1
ATOM 817 C CA . THR A 1 105 ? 12.115 -8.703 -12.561 1.00 68.69 105 THR A CA 1
ATOM 818 C C . THR A 1 105 ? 11.472 -7.340 -12.839 1.00 68.69 105 THR A C 1
ATOM 820 O O . THR A 1 105 ? 10.484 -6.983 -12.206 1.00 68.69 105 THR A O 1
ATOM 823 N N . PHE A 1 106 ? 11.949 -6.610 -13.846 1.00 72.62 106 PHE A N 1
ATOM 824 C CA . PHE A 1 106 ? 11.457 -5.298 -14.260 1.00 72.62 106 PHE A CA 1
ATOM 825 C C . PHE A 1 106 ? 10.041 -5.375 -14.832 1.00 72.62 106 PHE A C 1
ATOM 827 O O . PHE A 1 106 ? 9.148 -4.655 -14.388 1.00 72.62 106 PHE A O 1
ATOM 834 N N . SER A 1 107 ? 9.798 -6.302 -15.762 1.00 73.12 107 SER A N 1
ATOM 835 C CA . SER A 1 107 ? 8.460 -6.517 -16.334 1.00 73.12 107 SER A CA 1
ATOM 836 C C . SER A 1 107 ? 7.440 -6.908 -15.260 1.00 73.12 107 SER A C 1
ATOM 838 O O . SER A 1 107 ? 6.301 -6.437 -15.254 1.00 73.12 107 SER A O 1
ATOM 840 N N . SER A 1 108 ? 7.868 -7.742 -14.314 1.00 72.50 108 SER A N 1
ATOM 841 C CA . SER A 1 108 ? 7.047 -8.173 -13.185 1.00 72.50 108 SER A CA 1
ATOM 842 C C . SER A 1 108 ? 6.802 -7.035 -12.186 1.00 72.50 108 SER A C 1
ATOM 844 O O . SER A 1 108 ? 5.675 -6.868 -11.720 1.00 72.50 108 SER A O 1
ATOM 846 N N . ALA A 1 109 ? 7.804 -6.188 -11.927 1.00 77.00 109 ALA A N 1
ATOM 847 C CA . ALA A 1 109 ? 7.657 -4.978 -11.123 1.00 77.00 109 ALA A CA 1
ATOM 848 C C . ALA A 1 109 ? 6.643 -4.013 -11.755 1.00 77.00 109 ALA A C 1
ATOM 850 O O . ALA A 1 109 ? 5.728 -3.561 -11.072 1.00 77.00 109 ALA A O 1
ATOM 851 N N . VAL A 1 110 ? 6.714 -3.769 -13.068 1.00 83.94 110 VAL A N 1
ATOM 852 C CA . VAL A 1 110 ? 5.711 -2.967 -13.794 1.00 83.94 110 VAL A CA 1
ATOM 853 C C . VAL A 1 110 ? 4.303 -3.559 -13.635 1.00 83.94 110 VAL A C 1
ATOM 855 O O . VAL A 1 110 ? 3.340 -2.821 -13.411 1.00 83.94 110 VAL A O 1
ATOM 858 N N . GLY A 1 111 ? 4.166 -4.887 -13.697 1.00 83.00 111 GLY A N 1
ATOM 859 C CA . GLY A 1 111 ? 2.904 -5.584 -13.429 1.00 83.00 111 GLY A CA 1
ATOM 860 C C . GLY A 1 111 ? 2.369 -5.338 -12.013 1.00 83.00 111 GLY A C 1
ATOM 861 O O . GLY A 1 111 ? 1.208 -4.953 -11.851 1.00 83.00 111 GLY A O 1
ATOM 862 N N . LEU A 1 112 ? 3.228 -5.486 -11.001 1.00 84.12 112 LEU A N 1
ATOM 863 C CA . LEU A 1 112 ? 2.902 -5.217 -9.599 1.00 84.12 112 LEU A CA 1
ATOM 864 C C . LEU A 1 112 ? 2.462 -3.759 -9.389 1.00 84.12 112 LEU A C 1
ATOM 866 O O . LEU A 1 112 ? 1.454 -3.504 -8.729 1.00 84.12 112 LEU A O 1
ATOM 870 N N . PHE A 1 113 ? 3.145 -2.801 -10.020 1.00 87.25 113 PHE A N 1
ATOM 871 C CA . PHE A 1 113 ? 2.746 -1.392 -9.988 1.00 87.25 113 PHE A CA 1
ATOM 872 C C . PHE A 1 113 ? 1.361 -1.158 -10.557 1.00 87.25 113 PHE A C 1
ATOM 874 O O . PHE A 1 113 ? 0.553 -0.467 -9.942 1.00 87.25 113 PHE A O 1
ATOM 881 N N . ARG A 1 114 ? 1.052 -1.742 -11.717 1.00 88.94 114 ARG A N 1
ATOM 882 C CA . ARG A 1 114 ? -0.280 -1.606 -12.320 1.00 88.94 114 ARG A CA 1
ATOM 883 C C . ARG A 1 114 ? -1.373 -2.125 -11.395 1.00 88.94 114 ARG A C 1
ATOM 885 O O . ARG A 1 114 ? -2.454 -1.541 -11.354 1.00 88.94 114 ARG A O 1
ATOM 892 N N . MET A 1 115 ? -1.107 -3.206 -10.664 1.00 89.81 115 MET A N 1
ATOM 893 C CA . MET A 1 115 ? -2.025 -3.717 -9.648 1.00 89.81 115 MET A CA 1
ATOM 894 C C . MET A 1 115 ? -2.207 -2.697 -8.518 1.00 89.81 115 MET A C 1
ATOM 896 O O . MET A 1 115 ? -3.339 -2.292 -8.246 1.00 89.81 115 MET A O 1
ATOM 900 N N . TYR A 1 116 ? -1.116 -2.195 -7.935 1.00 90.94 116 TYR A N 1
ATOM 901 C CA . TYR A 1 116 ? -1.184 -1.195 -6.869 1.00 90.94 116 TYR A CA 1
ATOM 902 C C . TYR A 1 116 ? -1.910 0.084 -7.280 1.00 90.94 116 TYR A C 1
ATOM 904 O O . TYR A 1 116 ? -2.731 0.589 -6.521 1.00 90.94 116 TYR A O 1
ATOM 912 N N . VAL A 1 117 ? -1.674 0.580 -8.492 1.00 91.69 117 VAL A N 1
ATOM 913 C CA . VAL A 1 117 ? -2.353 1.765 -9.034 1.00 91.69 117 VAL A CA 1
ATOM 914 C C . VAL A 1 117 ? -3.860 1.554 -9.075 1.00 91.69 117 VAL A C 1
ATOM 916 O O . VAL A 1 117 ? -4.609 2.416 -8.621 1.00 91.69 117 VAL A O 1
ATOM 919 N N . LYS A 1 118 ? -4.319 0.383 -9.533 1.00 92.62 118 LYS A N 1
ATOM 920 C CA . LYS A 1 118 ? -5.747 0.037 -9.499 1.00 92.62 118 LYS A CA 1
ATOM 921 C C . LYS A 1 118 ? -6.287 0.039 -8.068 1.00 92.62 118 LYS A C 1
ATOM 923 O O . LYS A 1 118 ? -7.358 0.590 -7.834 1.00 92.62 118 LYS A O 1
ATOM 928 N N . LYS A 1 119 ? -5.555 -0.526 -7.101 1.00 94.44 119 LYS A N 1
ATOM 929 C CA . LYS A 1 119 ? -5.966 -0.514 -5.683 1.00 94.44 119 LYS A CA 1
ATOM 930 C C . LYS A 1 119 ? -6.020 0.912 -5.124 1.00 94.44 119 LYS A C 1
ATOM 932 O O . LYS A 1 119 ? -6.990 1.250 -4.454 1.00 94.44 119 LYS A O 1
ATOM 937 N N . LEU A 1 120 ? -5.047 1.766 -5.446 1.00 95.12 120 LEU A N 1
ATOM 938 C CA . LEU A 1 120 ? -5.015 3.176 -5.036 1.00 95.12 120 LEU A CA 1
ATOM 939 C C . LEU A 1 120 ? -6.193 3.974 -5.609 1.00 95.12 120 LEU A C 1
ATOM 941 O O . LEU A 1 120 ? -6.799 4.762 -4.886 1.00 95.12 120 LEU A O 1
ATOM 945 N N . MET A 1 121 ? -6.577 3.732 -6.866 1.00 94.81 121 MET A N 1
ATOM 946 C CA . MET A 1 121 ? -7.788 4.327 -7.447 1.00 94.81 121 MET A CA 1
ATOM 947 C C . MET A 1 121 ? -9.043 3.924 -6.661 1.00 94.81 121 MET A C 1
ATOM 949 O O . MET A 1 121 ? -9.907 4.761 -6.395 1.00 94.81 121 MET A O 1
ATOM 953 N N . ILE A 1 122 ? -9.134 2.659 -6.235 1.00 95.56 122 ILE A N 1
ATOM 954 C CA . ILE A 1 122 ? -10.256 2.193 -5.414 1.00 95.56 122 ILE A CA 1
ATOM 955 C C . ILE A 1 122 ? -10.218 2.856 -4.029 1.00 95.56 122 ILE A C 1
ATOM 957 O O . ILE A 1 122 ? -11.252 3.336 -3.571 1.00 95.56 122 ILE A O 1
ATOM 961 N N . VAL A 1 123 ? -9.050 2.975 -3.389 1.00 95.81 123 VAL A N 1
ATOM 962 C CA . VAL A 1 123 ? -8.902 3.703 -2.113 1.00 95.81 123 VAL A CA 1
ATOM 963 C C . VAL A 1 123 ? -9.341 5.166 -2.247 1.00 95.81 123 VAL A C 1
ATOM 965 O O . VAL A 1 123 ? -10.078 5.658 -1.392 1.00 95.81 123 VAL A O 1
ATOM 968 N N . ARG A 1 124 ? -8.992 5.855 -3.342 1.00 95.81 124 ARG A N 1
ATOM 969 C CA . ARG A 1 124 ? -9.502 7.210 -3.607 1.00 95.81 124 ARG A CA 1
ATOM 970 C C . ARG A 1 124 ? -11.025 7.235 -3.749 1.00 95.81 124 ARG A C 1
ATOM 972 O O . ARG A 1 124 ? -11.665 8.100 -3.159 1.00 95.81 124 ARG A O 1
ATOM 979 N N . SER A 1 125 ? -11.623 6.255 -4.425 1.00 95.31 125 SER A N 1
ATOM 980 C CA . SER A 1 125 ? -13.088 6.181 -4.537 1.00 95.31 125 SER A CA 1
ATOM 981 C C . SER A 1 125 ? -13.793 6.012 -3.179 1.00 95.31 125 SER A C 1
ATOM 983 O O . SER A 1 125 ? -14.912 6.494 -2.990 1.00 95.31 125 SER A O 1
ATOM 985 N N . VAL A 1 126 ? -13.132 5.383 -2.195 1.00 95.38 126 VAL A N 1
ATOM 986 C CA . VAL A 1 126 ? -13.621 5.320 -0.807 1.00 95.38 126 VAL A CA 1
ATOM 987 C C . VAL A 1 126 ? -13.629 6.718 -0.188 1.00 95.38 126 VAL A C 1
ATOM 989 O O . VAL A 1 126 ? -14.630 7.101 0.419 1.00 95.38 126 VAL A O 1
ATOM 992 N N . ALA A 1 127 ? -12.567 7.504 -0.384 1.00 94.62 127 ALA A N 1
ATOM 993 C CA . ALA A 1 127 ? -12.527 8.893 0.070 1.00 94.62 127 ALA A CA 1
ATOM 994 C C . ALA A 1 127 ? -13.675 9.712 -0.549 1.00 94.62 127 ALA A C 1
ATOM 996 O O . ALA A 1 127 ? -14.431 10.349 0.184 1.00 94.62 127 ALA A O 1
ATOM 997 N N . ASP A 1 128 ? -13.887 9.610 -1.864 1.00 94.31 128 ASP A N 1
ATOM 998 C CA . ASP A 1 128 ? -14.966 10.319 -2.569 1.00 94.31 128 ASP A CA 1
ATOM 999 C C . ASP A 1 128 ? -16.358 9.951 -2.034 1.00 94.31 128 ASP A C 1
ATOM 1001 O O . ASP A 1 128 ? -17.218 10.813 -1.842 1.00 94.31 128 ASP A O 1
ATOM 1005 N N . ARG A 1 129 ? -16.576 8.666 -1.733 1.00 95.50 129 ARG A N 1
ATOM 1006 C CA . ARG A 1 129 ? -17.862 8.149 -1.247 1.00 95.50 129 ARG A CA 1
ATOM 1007 C C . ARG A 1 129 ? -18.160 8.521 0.206 1.00 95.50 129 ARG A C 1
ATOM 1009 O O . ARG A 1 129 ? -19.327 8.725 0.551 1.00 95.50 129 ARG A O 1
ATOM 1016 N N . PHE A 1 130 ? -17.149 8.527 1.074 1.00 94.56 130 PHE A N 1
ATOM 1017 C CA . PHE A 1 130 ? -17.350 8.597 2.525 1.00 94.56 130 PHE A CA 1
ATOM 1018 C C . PHE A 1 130 ? -16.950 9.929 3.163 1.00 94.56 130 PHE A C 1
ATOM 1020 O O . PHE A 1 130 ? -17.348 10.170 4.302 1.00 94.56 130 PHE A O 1
ATOM 1027 N N . LYS A 1 131 ? -16.251 10.832 2.460 1.00 93.38 131 LYS A N 1
ATOM 1028 C CA . LYS A 1 131 ? -15.800 12.120 3.021 1.00 93.38 131 LYS A CA 1
ATOM 1029 C C . LYS A 1 131 ? -16.918 12.951 3.651 1.00 93.38 131 LYS A C 1
ATOM 1031 O O . LYS A 1 131 ? -16.722 13.505 4.725 1.00 93.38 131 LYS A O 1
ATOM 1036 N N . SER A 1 132 ? -18.103 12.990 3.043 1.00 93.25 132 SER A N 1
ATOM 1037 C CA . SER A 1 132 ? -19.259 13.734 3.573 1.00 93.25 132 SER A CA 1
ATOM 1038 C C . SER A 1 132 ? -19.879 13.125 4.839 1.00 93.25 132 SER A C 1
ATOM 1040 O O . SER A 1 132 ? -20.681 13.781 5.502 1.00 93.25 132 SER A O 1
ATOM 1042 N N . LYS A 1 133 ? -19.524 11.882 5.187 1.00 92.44 133 LYS A N 1
ATOM 1043 C CA . LYS A 1 133 ? -20.060 11.144 6.343 1.00 92.44 133 LYS A CA 1
ATOM 1044 C C . LYS A 1 133 ? -19.157 11.202 7.576 1.00 92.44 133 LYS A C 1
ATOM 1046 O O . LYS A 1 133 ? -19.518 10.663 8.617 1.00 92.44 133 LYS A O 1
ATOM 1051 N N . VAL A 1 134 ? -17.995 11.836 7.457 1.00 94.00 134 VAL A N 1
ATOM 1052 C CA . VAL A 1 134 ? -16.937 11.872 8.469 1.00 94.00 134 VAL A CA 1
ATOM 1053 C C . VAL A 1 134 ? -16.835 13.271 9.068 1.00 94.00 134 VAL A C 1
ATOM 1055 O O . VAL A 1 134 ? -16.980 14.265 8.359 1.00 94.00 134 VAL A O 1
ATOM 1058 N N . LYS A 1 135 ? -16.564 13.359 10.376 1.00 95.00 135 LYS A N 1
ATOM 1059 C CA . LYS A 1 135 ? -16.373 14.637 11.086 1.00 95.00 135 LYS A CA 1
ATOM 1060 C C . LYS A 1 135 ? -15.012 14.761 11.766 1.00 95.00 135 LYS A C 1
ATOM 1062 O O . LYS A 1 135 ? -14.603 15.865 12.120 1.00 95.00 135 LYS A O 1
ATOM 1067 N N . SER A 1 136 ? -14.314 13.655 11.990 1.00 94.94 136 SER A N 1
ATOM 1068 C CA . SER A 1 136 ? -13.002 13.648 12.618 1.00 94.94 136 SER A CA 1
ATOM 1069 C C . SER A 1 136 ? -11.967 14.278 11.700 1.00 94.94 136 SER A C 1
ATOM 1071 O O . SER A 1 136 ? -11.834 13.933 10.527 1.00 94.94 136 SER A O 1
ATOM 1073 N N . GLU A 1 137 ? -11.175 15.178 12.276 1.00 93.12 137 GLU A N 1
ATOM 1074 C CA . GLU A 1 137 ? -10.042 15.803 11.596 1.00 93.12 137 GLU A CA 1
ATOM 1075 C C . GLU A 1 137 ? -9.117 14.748 10.971 1.00 93.12 137 GLU A C 1
ATOM 1077 O O . GLU A 1 137 ? -8.663 14.915 9.850 1.00 93.12 137 GLU A O 1
ATOM 1082 N N . GLY A 1 138 ? -8.886 13.618 11.651 1.00 91.25 138 GLY A N 1
ATOM 1083 C CA . GLY A 1 138 ? -7.993 12.573 11.155 1.00 91.25 138 GLY A CA 1
ATOM 1084 C C . GLY A 1 138 ? -8.430 11.949 9.833 1.00 91.25 138 GLY A C 1
ATOM 1085 O O . GLY A 1 138 ? -7.631 11.904 8.898 1.00 91.25 138 GLY A O 1
ATOM 1086 N N . LEU A 1 139 ? -9.685 11.508 9.737 1.00 94.00 139 LEU A N 1
ATOM 1087 C CA . LEU A 1 139 ? -10.211 10.930 8.501 1.00 94.00 139 LEU A CA 1
ATOM 1088 C C . LEU A 1 139 ? -10.449 11.999 7.425 1.00 94.00 139 LEU A C 1
ATOM 1090 O O . LEU A 1 139 ? -10.227 11.724 6.249 1.00 94.00 139 LEU A O 1
ATOM 1094 N N . LEU A 1 140 ? -10.832 13.225 7.802 1.00 95.44 140 LEU A N 1
ATOM 1095 C CA . LEU A 1 140 ? -10.963 14.334 6.851 1.00 95.44 140 LEU A CA 1
ATOM 1096 C C . LEU A 1 140 ? -9.621 14.703 6.209 1.00 95.44 140 LEU A C 1
ATOM 1098 O O . LEU A 1 140 ? -9.564 14.866 4.989 1.00 95.44 140 LEU A O 1
ATOM 1102 N N . THR A 1 141 ? -8.545 14.798 6.997 1.00 93.75 141 THR A N 1
ATOM 1103 C CA . THR A 1 141 ? -7.187 15.026 6.482 1.00 93.75 141 THR A CA 1
ATOM 1104 C C . THR A 1 141 ? -6.745 13.869 5.593 1.00 93.75 141 THR A C 1
ATOM 1106 O O . THR A 1 141 ? -6.241 14.113 4.502 1.00 93.75 141 THR A O 1
ATOM 1109 N N . PHE A 1 142 ? -6.975 12.621 6.012 1.00 94.12 142 PHE A N 1
ATOM 1110 C CA . PHE A 1 142 ? -6.628 11.441 5.218 1.00 94.12 142 PHE A CA 1
ATOM 1111 C C . PHE A 1 142 ? -7.343 11.426 3.859 1.00 94.12 142 PHE A C 1
ATOM 1113 O O . PHE A 1 142 ? -6.693 11.344 2.820 1.00 94.12 142 PHE A O 1
ATOM 1120 N N . PHE A 1 143 ? -8.668 11.584 3.841 1.00 95.88 143 PHE A N 1
ATOM 1121 C CA . PHE A 1 143 ? -9.449 11.593 2.602 1.00 95.88 143 PHE A CA 1
ATOM 1122 C C . PHE A 1 143 ? -9.136 12.784 1.702 1.00 95.88 143 PHE A C 1
ATOM 1124 O O . PHE A 1 143 ? -9.094 12.628 0.486 1.00 95.88 143 PHE A O 1
ATOM 1131 N N . THR A 1 144 ? -8.883 13.960 2.276 1.00 95.56 144 THR A N 1
ATOM 1132 C CA . THR A 1 144 ? -8.468 15.133 1.492 1.00 95.56 144 THR A CA 1
ATOM 1133 C C . THR A 1 144 ? -7.096 14.906 0.864 1.00 95.56 144 THR A C 1
ATOM 1135 O O . THR A 1 144 ? -6.951 15.093 -0.337 1.00 95.56 144 THR A O 1
ATOM 1138 N N . SER A 1 145 ? -6.137 14.381 1.631 1.00 93.88 145 SER A N 1
ATOM 1139 C CA . SER A 1 145 ? -4.807 14.033 1.125 1.00 93.88 145 SER A CA 1
ATOM 1140 C C . SER A 1 145 ? -4.865 13.001 -0.008 1.00 93.88 145 SER A C 1
ATOM 1142 O O . SER A 1 145 ? -4.160 13.151 -1.001 1.00 93.88 145 SER A O 1
ATOM 1144 N N . LEU A 1 146 ? -5.738 11.990 0.079 1.00 94.88 146 LEU A N 1
ATOM 1145 C CA . LEU A 1 146 ? -5.942 11.035 -1.018 1.00 94.88 146 LEU A CA 1
ATOM 1146 C C . LEU A 1 146 ? -6.488 11.709 -2.283 1.00 94.88 146 LEU A C 1
ATOM 1148 O O . LEU A 1 146 ? -6.038 11.398 -3.378 1.00 94.88 146 LEU A O 1
ATOM 1152 N N . GLN A 1 147 ? -7.451 12.619 -2.148 1.00 94.12 147 GLN A N 1
ATOM 1153 C CA . GLN A 1 147 ? -8.048 13.315 -3.291 1.00 94.12 147 GLN A CA 1
ATOM 1154 C C . GLN A 1 147 ? -7.072 14.286 -3.964 1.00 94.12 147 GLN A C 1
ATOM 1156 O O . GLN A 1 147 ? -7.090 14.404 -5.186 1.00 94.12 147 GLN A O 1
ATOM 1161 N N . GLU A 1 148 ? -6.235 14.965 -3.178 1.00 94.31 148 GLU A N 1
ATOM 1162 C CA . GLU A 1 148 ? -5.252 15.935 -3.670 1.00 94.31 148 GLU A CA 1
ATOM 1163 C C . GLU A 1 148 ? -4.027 15.256 -4.292 1.00 94.31 148 GLU A C 1
ATOM 1165 O O . GLU A 1 148 ? -3.586 15.656 -5.366 1.00 94.31 148 GLU A O 1
ATOM 1170 N N . ASN A 1 149 ? -3.487 14.216 -3.647 1.00 93.38 149 ASN A N 1
ATOM 1171 C CA . ASN A 1 149 ? -2.248 13.572 -4.094 1.00 93.38 149 ASN A CA 1
ATOM 1172 C C . ASN A 1 149 ? -2.465 12.481 -5.150 1.00 93.38 149 ASN A C 1
ATOM 1174 O O . ASN A 1 149 ? -1.528 12.138 -5.865 1.00 93.38 149 ASN A O 1
ATOM 1178 N N . LEU A 1 150 ? -3.671 11.912 -5.245 1.00 94.38 150 LEU A N 1
ATOM 1179 C CA . LEU A 1 150 ? -4.000 10.846 -6.195 1.00 94.38 150 LEU A CA 1
ATOM 1180 C C . LEU A 1 150 ? -5.049 11.312 -7.209 1.00 94.38 150 LEU A C 1
ATOM 1182 O O . LEU A 1 150 ? -6.005 10.590 -7.480 1.00 94.38 150 LEU A O 1
ATOM 1186 N N . ASP A 1 151 ? -4.919 12.522 -7.746 1.00 93.62 151 ASP A N 1
ATOM 1187 C CA . ASP A 1 151 ? -5.884 13.086 -8.693 1.00 93.62 151 ASP A CA 1
ATOM 1188 C C . ASP A 1 151 ? -5.889 12.365 -10.068 1.00 93.62 151 ASP A C 1
ATOM 1190 O O . ASP A 1 151 ? -5.104 11.456 -10.361 1.00 93.62 151 ASP A O 1
ATOM 1194 N N . ASP A 1 152 ? -6.826 12.738 -10.945 1.00 93.50 152 ASP A N 1
ATOM 1195 C CA . ASP A 1 152 ? -6.955 12.098 -12.265 1.00 93.50 152 ASP A CA 1
ATOM 1196 C C . ASP A 1 152 ? -5.784 12.443 -13.194 1.00 93.50 152 ASP A C 1
ATOM 1198 O O . ASP A 1 152 ? -5.524 11.733 -14.169 1.00 93.50 152 ASP A O 1
ATOM 1202 N N . SER A 1 153 ? -5.095 13.561 -12.949 1.00 93.81 153 SER A N 1
ATOM 1203 C CA . SER A 1 153 ? -3.911 13.939 -13.721 1.00 93.81 153 SER A CA 1
ATOM 1204 C C . SER A 1 153 ? -2.718 13.054 -13.352 1.00 93.81 153 SER A C 1
ATOM 1206 O O . SER A 1 153 ? -2.073 12.499 -14.242 1.00 93.81 153 SER A O 1
ATOM 1208 N N . TYR A 1 154 ? -2.519 12.805 -12.059 1.00 92.94 154 TYR A N 1
ATOM 1209 C CA . TYR A 1 154 ? -1.524 11.901 -11.509 1.00 92.94 154 TYR A CA 1
ATOM 1210 C C . TYR A 1 154 ? -1.706 10.481 -12.040 1.00 92.94 154 TYR A C 1
ATOM 1212 O O . TYR A 1 154 ? -0.770 9.916 -12.608 1.00 92.94 154 TYR A O 1
ATOM 1220 N N . PHE A 1 155 ? -2.917 9.916 -11.951 1.00 92.81 155 PHE A N 1
ATOM 1221 C CA . PHE A 1 155 ? -3.160 8.559 -12.453 1.00 92.81 155 PHE A CA 1
ATOM 1222 C C . PHE A 1 155 ? -2.969 8.432 -13.966 1.00 92.81 155 PHE A C 1
ATOM 1224 O O . PHE A 1 155 ? -2.527 7.379 -14.427 1.00 92.81 155 PHE A O 1
ATOM 1231 N N . ARG A 1 156 ? -3.276 9.473 -14.752 1.00 92.75 156 ARG A N 1
ATOM 1232 C CA . ARG A 1 156 ? -2.987 9.474 -16.195 1.00 92.75 156 ARG A CA 1
ATOM 1233 C C . ARG A 1 156 ? -1.486 9.439 -16.456 1.00 92.75 156 ARG A C 1
ATOM 1235 O O . ARG A 1 156 ? -1.027 8.515 -17.118 1.00 92.75 156 ARG A O 1
ATOM 1242 N N . ASN A 1 157 ? -0.734 10.358 -15.853 1.00 91.06 157 ASN A N 1
ATOM 1243 C CA . ASN A 1 157 ? 0.721 10.428 -16.010 1.00 91.06 157 ASN A CA 1
ATOM 1244 C C . ASN A 1 157 ? 1.404 9.119 -15.588 1.00 91.06 157 ASN A C 1
ATOM 1246 O O . ASN A 1 157 ? 2.300 8.623 -16.268 1.00 91.06 157 ASN A O 1
ATOM 1250 N N . LEU A 1 158 ? 0.950 8.527 -14.483 1.00 90.06 158 LEU A N 1
ATOM 1251 C CA . LEU A 1 158 ? 1.496 7.277 -13.975 1.00 90.06 158 LEU A CA 1
ATOM 1252 C C . LEU A 1 158 ? 1.188 6.106 -14.921 1.00 90.06 158 LEU A C 1
ATOM 1254 O O . LEU A 1 158 ? 2.080 5.321 -15.238 1.00 90.06 158 LEU A O 1
ATOM 1258 N N . ASN A 1 159 ? -0.046 5.998 -15.425 1.00 89.56 159 ASN A N 1
ATOM 1259 C CA . ASN A 1 159 ? -0.389 4.967 -16.407 1.00 89.56 159 ASN A CA 1
ATOM 1260 C C . ASN A 1 159 ? 0.382 5.132 -17.721 1.00 89.56 159 ASN A C 1
ATOM 1262 O O . ASN A 1 159 ? 0.797 4.123 -18.290 1.00 89.56 159 ASN A O 1
ATOM 1266 N N . ASP A 1 160 ? 0.602 6.363 -18.184 1.00 87.62 160 ASP A N 1
ATOM 1267 C CA . ASP A 1 160 ? 1.406 6.642 -19.376 1.00 87.62 160 ASP A CA 1
ATOM 1268 C C . ASP A 1 160 ? 2.855 6.182 -19.180 1.00 87.62 160 ASP A C 1
ATOM 1270 O O . ASP A 1 160 ? 3.374 5.436 -20.012 1.00 87.62 160 ASP A O 1
ATOM 1274 N N . CYS A 1 161 ? 3.455 6.498 -18.028 1.00 86.25 161 CYS A N 1
ATOM 1275 C CA . CYS A 1 161 ? 4.779 6.006 -17.655 1.00 86.25 161 CYS A CA 1
ATOM 1276 C C . CYS A 1 161 ? 4.827 4.468 -17.621 1.00 86.25 161 CYS A C 1
ATOM 1278 O O . CYS A 1 161 ? 5.678 3.853 -18.257 1.00 86.25 161 CYS A O 1
ATOM 1280 N N . LEU A 1 162 ? 3.870 3.800 -16.965 1.00 86.81 162 LEU A N 1
ATOM 1281 C CA . LEU A 1 162 ? 3.836 2.331 -16.925 1.00 86.81 162 LEU A CA 1
ATOM 1282 C C . LEU A 1 162 ? 3.589 1.700 -18.302 1.00 86.81 162 LEU A C 1
ATOM 1284 O O . LEU A 1 162 ? 4.030 0.576 -18.546 1.00 86.81 162 LEU A O 1
ATOM 1288 N N . ASN A 1 163 ? 2.851 2.368 -19.193 1.00 85.62 163 ASN A N 1
ATOM 1289 C CA . ASN A 1 163 ? 2.649 1.932 -20.578 1.00 85.62 163 ASN A CA 1
ATOM 1290 C C . ASN A 1 163 ? 3.933 2.018 -21.386 1.00 85.62 163 ASN A C 1
ATOM 1292 O O . ASN A 1 163 ? 4.187 1.133 -22.197 1.00 85.62 163 ASN A O 1
ATOM 1296 N N . GLU A 1 164 ? 4.742 3.035 -21.131 1.00 82.69 164 GLU A N 1
ATOM 1297 C CA . GLU A 1 164 ? 6.061 3.142 -21.718 1.00 82.69 164 GLU A CA 1
ATOM 1298 C C . GLU A 1 164 ? 7.018 2.069 -21.190 1.00 82.69 164 GLU A C 1
ATOM 1300 O O . GLU A 1 164 ? 7.663 1.392 -21.983 1.00 82.69 164 GLU A O 1
ATOM 1305 N N . LEU A 1 165 ? 7.072 1.853 -19.873 1.00 83.06 165 LEU A N 1
ATOM 1306 C CA . LEU A 1 165 ? 7.952 0.835 -19.287 1.00 83.06 165 LEU A CA 1
ATOM 1307 C C . LEU A 1 165 ? 7.532 -0.600 -19.653 1.00 83.06 165 LEU A C 1
ATOM 1309 O O . LEU A 1 165 ? 8.361 -1.503 -19.667 1.00 83.06 165 LEU A O 1
ATOM 1313 N N . ALA A 1 166 ? 6.249 -0.825 -19.951 1.00 79.81 166 ALA A N 1
ATOM 1314 C CA . ALA A 1 166 ? 5.737 -2.113 -20.426 1.00 79.81 166 ALA A CA 1
ATOM 1315 C C . ALA A 1 166 ? 5.907 -2.324 -21.942 1.00 79.81 166 ALA A C 1
ATOM 1317 O O . ALA A 1 166 ? 5.500 -3.373 -22.453 1.00 79.81 166 ALA A O 1
ATOM 1318 N N . ASP A 1 167 ? 6.417 -1.324 -22.667 1.00 73.88 167 ASP A N 1
ATOM 1319 C CA . ASP A 1 167 ? 6.517 -1.365 -24.120 1.00 73.88 167 ASP A CA 1
ATOM 1320 C C . ASP A 1 167 ? 7.437 -2.506 -24.569 1.00 73.88 167 ASP A C 1
ATOM 1322 O O . ASP A 1 167 ? 8.584 -2.628 -24.141 1.00 73.88 167 ASP A O 1
ATOM 1326 N N . ARG A 1 168 ? 6.912 -3.354 -25.456 1.00 65.25 168 ARG A N 1
ATOM 1327 C CA . ARG A 1 168 ? 7.631 -4.512 -25.996 1.00 65.25 168 ARG A CA 1
ATOM 1328 C C . ARG A 1 168 ? 8.450 -4.166 -27.236 1.00 65.25 168 ARG A C 1
ATOM 1330 O O . ARG A 1 168 ? 9.257 -4.991 -27.657 1.00 65.25 168 ARG A O 1
ATOM 1337 N N . ASP A 1 169 ? 8.302 -2.958 -27.783 1.00 69.31 169 ASP A N 1
ATOM 1338 C CA . ASP A 1 169 ? 9.014 -2.486 -28.979 1.00 69.31 169 ASP A CA 1
ATOM 1339 C C . ASP A 1 169 ? 10.475 -2.080 -28.670 1.00 69.31 169 ASP A C 1
ATOM 1341 O O . ASP A 1 169 ? 10.966 -1.037 -29.116 1.00 69.31 169 ASP A O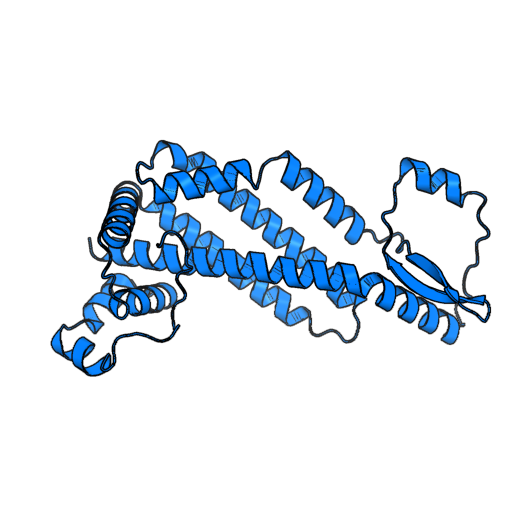 1
ATOM 1345 N N . GLY A 1 170 ? 11.164 -2.869 -27.842 1.00 75.88 170 GLY A N 1
ATOM 1346 C CA . GLY A 1 170 ? 12.535 -2.638 -27.381 1.00 75.88 170 GLY A CA 1
ATOM 1347 C C . GLY A 1 170 ? 12.667 -1.546 -26.316 1.00 75.88 170 GLY A C 1
ATOM 1348 O O . GLY A 1 170 ? 11.696 -0.909 -25.919 1.00 75.88 170 GLY A O 1
ATOM 1349 N N . VAL A 1 171 ? 13.892 -1.300 -25.859 1.00 81.81 171 VAL A N 1
ATOM 1350 C CA . VAL A 1 171 ? 14.223 -0.224 -24.910 1.00 81.81 171 VAL A CA 1
ATOM 1351 C C . VAL A 1 171 ? 15.086 0.825 -25.598 1.00 81.81 171 VAL A C 1
ATOM 1353 O O . VAL A 1 171 ? 15.894 0.497 -26.467 1.00 81.81 171 VAL A O 1
ATOM 1356 N N . LEU A 1 172 ? 14.921 2.093 -25.222 1.00 86.00 172 LEU A N 1
ATOM 1357 C CA . LEU A 1 172 ? 15.825 3.146 -25.667 1.00 86.00 172 LEU A CA 1
ATOM 1358 C C . LEU A 1 172 ? 16.880 3.381 -24.593 1.00 86.00 172 LEU A C 1
ATOM 1360 O O . LEU A 1 172 ? 16.555 3.681 -23.448 1.00 86.00 172 LEU A O 1
ATOM 1364 N N . ILE A 1 173 ? 18.145 3.245 -24.980 1.00 88.19 173 ILE A N 1
ATOM 1365 C CA . ILE A 1 173 ? 19.278 3.369 -24.068 1.00 88.19 173 ILE A CA 1
ATOM 1366 C C . ILE A 1 173 ? 20.204 4.470 -24.570 1.00 88.19 173 ILE A C 1
ATOM 1368 O O . ILE A 1 173 ? 20.577 4.500 -25.743 1.00 88.19 173 ILE A O 1
ATOM 1372 N N . GLY A 1 174 ? 20.583 5.368 -23.667 1.00 89.31 174 GLY A N 1
ATOM 1373 C CA . GLY A 1 174 ? 21.693 6.292 -23.852 1.00 89.31 174 GLY A CA 1
ATOM 1374 C C . GLY A 1 174 ? 22.981 5.682 -23.313 1.00 89.31 174 GLY A C 1
ATOM 1375 O O . GLY A 1 174 ? 22.961 4.992 -22.298 1.00 89.31 174 GLY A O 1
ATOM 1376 N N . ALA A 1 175 ? 24.101 5.946 -23.977 1.00 91.62 175 ALA A N 1
ATOM 1377 C CA . ALA A 1 175 ? 25.426 5.597 -23.480 1.00 91.62 175 ALA A CA 1
ATOM 1378 C C . ALA A 1 175 ? 26.385 6.766 -23.711 1.00 91.62 175 ALA A C 1
ATOM 1380 O O . ALA A 1 175 ? 26.304 7.457 -24.729 1.00 91.62 175 ALA A O 1
ATOM 1381 N N . SER A 1 176 ? 27.306 6.963 -22.776 1.00 91.69 176 SER A N 1
ATOM 1382 C CA . SER A 1 176 ? 28.438 7.873 -22.929 1.00 91.69 176 SER A CA 1
ATOM 1383 C C . SER A 1 176 ? 29.606 7.154 -23.604 1.00 91.69 176 SER A C 1
ATOM 1385 O O . SER A 1 176 ? 29.733 5.934 -23.526 1.00 91.69 176 SER A O 1
ATOM 1387 N N . VAL A 1 177 ? 30.483 7.901 -24.271 1.00 91.62 177 VAL A N 1
ATOM 1388 C CA . VAL A 1 177 ? 31.666 7.334 -24.932 1.00 91.62 177 VAL A CA 1
ATOM 1389 C C . VAL A 1 177 ? 32.860 7.411 -23.983 1.00 91.62 177 VAL A C 1
ATOM 1391 O O . VAL A 1 177 ? 33.221 8.488 -23.516 1.00 91.62 177 VAL A O 1
ATOM 1394 N N . GLY A 1 178 ? 33.458 6.262 -23.681 1.00 90.69 178 GLY A N 1
ATOM 1395 C CA . GLY A 1 178 ? 34.668 6.160 -22.870 1.00 90.69 178 GLY A CA 1
ATOM 1396 C C . GLY A 1 178 ? 35.948 6.404 -23.670 1.00 90.69 178 GLY A C 1
ATOM 1397 O O . GLY A 1 178 ? 35.927 6.553 -24.891 1.00 90.69 178 GLY A O 1
ATOM 1398 N N . SER A 1 179 ? 37.090 6.368 -22.980 1.00 89.94 179 SER A N 1
ATOM 1399 C CA . SER A 1 179 ? 38.423 6.645 -23.545 1.00 89.94 179 SER A CA 1
ATOM 1400 C C . SER A 1 179 ? 38.808 5.783 -24.756 1.00 89.94 179 SER A C 1
ATOM 1402 O O . SER A 1 179 ? 39.577 6.234 -25.596 1.00 89.94 179 SER A O 1
ATOM 1404 N N . ASN A 1 180 ? 38.241 4.580 -24.879 1.00 89.69 180 ASN A N 1
ATOM 1405 C CA . ASN A 1 180 ? 38.520 3.637 -25.968 1.00 89.69 180 ASN A CA 1
ATOM 1406 C C . ASN A 1 180 ? 37.370 3.535 -26.988 1.00 89.69 180 ASN A C 1
ATOM 1408 O O . ASN A 1 180 ? 37.172 2.477 -27.579 1.00 89.69 180 ASN A O 1
ATOM 1412 N N . LEU A 1 181 ? 36.553 4.587 -27.138 1.00 86.00 181 LEU A N 1
ATOM 1413 C CA . LEU A 1 181 ? 35.331 4.587 -27.966 1.00 86.00 181 LEU A CA 1
ATOM 1414 C C . LEU A 1 181 ? 34.300 3.510 -27.573 1.00 86.00 181 LEU A C 1
ATOM 1416 O O . LEU A 1 181 ? 33.387 3.189 -28.332 1.00 86.00 181 LEU A O 1
ATOM 1420 N N . GLN A 1 182 ? 34.426 2.967 -26.363 1.00 86.56 182 GLN A N 1
ATOM 1421 C CA . GLN A 1 182 ? 33.495 1.998 -25.798 1.00 86.56 182 GLN A CA 1
ATOM 1422 C C . GLN A 1 182 ? 32.312 2.709 -25.137 1.00 86.56 182 GLN A C 1
ATOM 1424 O O . GLN A 1 182 ? 32.480 3.768 -24.532 1.00 86.56 182 GLN A O 1
ATOM 1429 N N . GLY A 1 183 ? 31.125 2.107 -25.205 1.00 86.50 183 GLY A N 1
ATOM 1430 C CA . GLY A 1 183 ? 29.963 2.595 -24.465 1.00 86.50 183 GLY A CA 1
ATOM 1431 C C . GLY A 1 183 ? 30.154 2.399 -22.960 1.00 86.50 183 GLY A C 1
ATOM 1432 O O . GLY A 1 183 ? 30.344 1.273 -22.493 1.00 86.50 183 GLY A O 1
ATOM 1433 N N . ILE A 1 184 ? 30.087 3.490 -22.205 1.00 86.56 184 ILE A N 1
ATOM 1434 C CA . ILE A 1 184 ? 30.098 3.527 -20.740 1.00 86.56 184 ILE A CA 1
ATOM 1435 C C . ILE A 1 184 ? 28.832 4.223 -20.238 1.00 86.56 184 ILE A C 1
ATOM 1437 O O . ILE A 1 184 ? 28.252 5.031 -20.956 1.00 86.56 184 ILE A O 1
ATOM 1441 N N . THR A 1 185 ? 28.418 3.931 -19.003 1.00 88.25 185 THR A N 1
ATOM 1442 C CA . THR A 1 185 ? 27.258 4.568 -18.348 1.00 88.25 185 THR A CA 1
ATOM 1443 C C . THR A 1 185 ? 25.979 4.477 -19.186 1.00 88.25 185 THR A C 1
ATOM 1445 O O . THR A 1 185 ? 25.611 5.405 -19.904 1.00 88.25 185 THR A O 1
ATOM 1448 N N . TYR A 1 186 ? 25.313 3.329 -19.098 1.00 90.75 186 TYR A N 1
ATOM 1449 C CA . TYR A 1 186 ? 24.064 3.065 -19.806 1.00 90.75 186 TYR A CA 1
ATOM 1450 C C . TYR A 1 186 ? 22.882 3.604 -19.001 1.00 90.75 186 TYR A C 1
ATOM 1452 O O . TYR A 1 186 ? 22.763 3.282 -17.822 1.00 90.75 186 TYR A O 1
ATOM 1460 N N . VAL A 1 187 ? 22.020 4.396 -19.636 1.00 90.62 187 VAL A N 1
ATOM 1461 C CA . VAL A 1 187 ? 20.834 5.003 -19.013 1.00 90.62 187 VAL A CA 1
ATOM 1462 C C . VAL A 1 187 ? 19.585 4.701 -19.828 1.00 90.62 187 VAL A C 1
ATOM 1464 O O . VAL A 1 187 ? 19.624 4.732 -21.060 1.00 90.62 187 VAL A O 1
ATOM 1467 N N . TYR A 1 188 ? 18.474 4.417 -19.154 1.00 88.06 188 TYR A N 1
ATOM 1468 C CA . TYR A 1 188 ? 17.174 4.303 -19.808 1.00 88.06 188 TYR A CA 1
ATOM 1469 C C . TYR A 1 188 ? 16.694 5.685 -20.266 1.00 88.06 188 TYR A C 1
ATOM 1471 O O . TYR A 1 188 ? 16.793 6.660 -19.522 1.00 88.06 188 TYR A O 1
ATOM 1479 N N . LEU A 1 189 ? 16.177 5.780 -21.489 1.00 85.44 189 LEU A N 1
ATOM 1480 C CA . LEU A 1 189 ? 15.653 7.022 -22.049 1.00 85.44 189 LEU A CA 1
ATOM 1481 C C . LEU A 1 189 ? 14.192 6.860 -22.450 1.00 85.44 189 LEU A C 1
ATOM 1483 O O . LEU A 1 189 ? 13.804 5.852 -23.039 1.00 85.44 189 LEU A O 1
ATOM 1487 N N . GLU A 1 190 ? 13.411 7.909 -22.210 1.00 80.50 190 GLU A N 1
ATOM 1488 C CA . GLU A 1 190 ? 12.022 7.957 -22.647 1.00 80.50 190 GLU A CA 1
ATOM 1489 C C . GLU A 1 190 ? 11.916 8.025 -24.183 1.00 80.50 190 GLU A C 1
ATOM 1491 O O . GLU A 1 190 ? 12.547 8.850 -24.862 1.00 80.50 190 GLU A O 1
ATOM 1496 N N . LYS A 1 191 ? 11.067 7.169 -24.754 1.00 76.88 191 LYS A N 1
ATOM 1497 C CA . LYS A 1 191 ? 10.710 7.168 -26.172 1.00 76.88 191 LYS A CA 1
ATOM 1498 C C . LYS A 1 191 ? 9.677 8.263 -26.429 1.00 76.88 191 LYS A C 1
ATOM 1500 O O . LYS A 1 191 ? 8.488 7.988 -26.587 1.00 76.88 191 LYS A O 1
ATOM 1505 N N . ASN A 1 192 ? 10.104 9.514 -26.586 1.00 69.56 192 ASN A N 1
ATOM 1506 C CA . ASN A 1 192 ? 9.183 10.569 -27.025 1.00 69.56 192 ASN A CA 1
ATOM 1507 C C . ASN A 1 192 ? 8.664 10.279 -28.451 1.00 69.56 192 ASN A C 1
ATOM 1509 O O . ASN A 1 192 ? 9.292 10.642 -29.445 1.00 69.56 192 ASN A O 1
ATOM 1513 N N . ARG A 1 193 ? 7.501 9.622 -28.576 1.00 60.88 193 ARG A N 1
ATOM 1514 C CA . ARG A 1 193 ? 7.007 9.017 -29.832 1.00 60.88 193 ARG A CA 1
ATOM 1515 C C . ARG A 1 193 ? 6.939 9.982 -31.024 1.00 60.88 193 ARG A C 1
ATOM 1517 O O . ARG A 1 193 ? 7.091 9.539 -32.164 1.00 60.88 193 ARG A O 1
ATOM 1524 N N . LYS A 1 194 ? 6.738 11.286 -30.787 1.00 59.53 194 LYS A N 1
ATOM 1525 C CA . LYS A 1 194 ? 6.624 12.308 -31.847 1.00 59.53 194 LYS A CA 1
ATOM 1526 C C . LYS A 1 194 ? 7.980 12.719 -32.430 1.00 59.53 194 LYS A C 1
ATOM 1528 O O . LYS A 1 194 ? 8.093 12.858 -33.647 1.00 59.53 194 LYS A O 1
ATOM 1533 N N . SER A 1 195 ? 8.998 12.910 -31.593 1.00 61.38 195 SER A N 1
ATOM 1534 C CA . SER A 1 195 ? 10.348 13.304 -32.030 1.00 61.38 195 SER A CA 1
ATOM 1535 C C . SER A 1 195 ? 11.241 12.096 -32.325 1.00 61.38 195 SER A C 1
ATOM 1537 O O . SER A 1 195 ? 12.062 12.154 -33.239 1.00 61.38 195 SER A O 1
ATOM 1539 N N . PHE A 1 196 ? 11.022 10.981 -31.622 1.00 61.88 196 PHE A N 1
ATOM 1540 C CA . PHE A 1 196 ? 11.742 9.720 -31.771 1.00 61.88 196 PHE A CA 1
ATOM 1541 C C . PHE A 1 196 ? 11.661 9.204 -33.212 1.00 61.88 196 PHE A C 1
ATOM 1543 O O . PHE A 1 196 ? 12.680 9.117 -33.890 1.00 61.88 196 PHE A O 1
ATOM 1550 N N . ARG A 1 197 ? 10.458 8.977 -33.757 1.00 61.00 197 ARG A N 1
ATOM 1551 C CA . ARG A 1 197 ? 10.313 8.389 -35.104 1.00 61.00 197 ARG A CA 1
ATOM 1552 C C . ARG A 1 197 ? 11.050 9.163 -36.203 1.00 61.00 197 ARG A C 1
ATOM 1554 O O . ARG A 1 197 ? 11.631 8.536 -37.074 1.00 61.00 197 ARG A O 1
ATOM 1561 N N . ARG A 1 198 ? 11.075 10.501 -36.156 1.00 59.88 198 ARG A N 1
ATOM 1562 C CA . ARG A 1 198 ? 11.772 11.325 -37.166 1.00 59.88 198 ARG A CA 1
ATOM 1563 C C . ARG A 1 198 ? 13.293 11.328 -37.014 1.00 59.88 198 ARG A C 1
ATOM 1565 O O . ARG A 1 198 ? 13.996 11.538 -37.995 1.00 59.88 198 ARG A O 1
ATOM 1572 N N . ARG A 1 199 ? 13.804 11.141 -35.795 1.00 65.62 199 ARG A N 1
ATOM 1573 C CA . ARG A 1 199 ? 15.246 11.186 -35.512 1.00 65.62 199 ARG A CA 1
ATOM 1574 C C . ARG A 1 199 ? 15.950 9.885 -35.906 1.00 65.62 199 ARG A C 1
ATOM 1576 O O . ARG A 1 199 ? 17.114 9.924 -36.281 1.00 65.62 199 ARG A O 1
ATOM 1583 N N . TRP A 1 200 ? 15.232 8.762 -35.865 1.00 68.50 200 TRP A N 1
ATOM 1584 C CA . TRP A 1 200 ? 15.789 7.428 -36.108 1.00 68.50 200 TRP A CA 1
ATOM 1585 C C . TRP A 1 200 ? 15.591 6.898 -37.532 1.00 68.50 200 TRP A C 1
ATOM 1587 O O . TRP A 1 200 ? 16.288 5.967 -37.915 1.00 68.50 200 TRP A O 1
ATOM 1597 N N . THR A 1 201 ? 14.731 7.507 -38.360 1.00 71.69 201 THR A N 1
ATOM 1598 C CA . THR A 1 201 ? 14.573 7.116 -39.780 1.00 71.69 201 THR A CA 1
ATOM 1599 C C . THR A 1 201 ? 15.857 7.240 -40.600 1.00 71.69 201 THR A C 1
ATOM 1601 O O . THR A 1 201 ? 15.991 6.564 -41.611 1.00 71.69 201 THR A O 1
ATOM 1604 N N . PHE A 1 202 ? 16.785 8.101 -40.176 1.00 76.19 202 PHE A N 1
ATOM 1605 C CA . PHE A 1 202 ? 18.078 8.320 -40.835 1.00 76.19 202 PHE A CA 1
ATOM 1606 C C . PHE A 1 202 ? 19.266 7.859 -39.983 1.00 76.19 202 PHE A C 1
ATOM 1608 O O . PHE A 1 202 ? 20.414 8.114 -40.340 1.00 76.19 202 PHE A O 1
ATOM 1615 N N . ALA A 1 203 ? 19.006 7.221 -38.840 1.00 80.62 203 ALA A N 1
ATOM 1616 C CA . ALA A 1 203 ? 20.070 6.710 -37.994 1.00 80.62 203 ALA A CA 1
ATOM 1617 C C . ALA A 1 203 ? 20.645 5.423 -38.609 1.00 80.62 203 ALA A C 1
ATOM 1619 O O . ALA A 1 203 ? 19.875 4.593 -39.100 1.00 80.62 203 ALA A O 1
ATOM 1620 N N . PRO A 1 204 ? 21.974 5.219 -38.561 1.00 84.75 204 PRO A N 1
ATOM 1621 C CA . PRO A 1 204 ? 22.556 3.924 -38.872 1.00 84.75 204 PRO A CA 1
ATOM 1622 C C . PRO A 1 204 ? 21.919 2.853 -37.984 1.00 84.75 204 PRO A C 1
ATOM 1624 O O . PRO A 1 204 ? 21.880 3.003 -36.761 1.00 84.75 204 PRO A O 1
ATOM 1627 N N . SER A 1 205 ? 21.416 1.785 -38.596 1.00 84.75 205 SER A N 1
ATOM 1628 C CA . SER A 1 205 ? 20.868 0.633 -37.890 1.00 84.75 205 SER A CA 1
ATOM 1629 C C . SER A 1 205 ? 21.722 -0.598 -38.166 1.00 84.75 205 SER A C 1
ATOM 1631 O O . SER A 1 205 ? 22.269 -0.778 -39.255 1.00 84.75 205 SER A O 1
ATOM 1633 N N . TYR A 1 206 ? 21.857 -1.443 -37.152 1.00 84.94 206 TYR A N 1
ATOM 1634 C CA . TYR A 1 206 ? 22.541 -2.721 -37.253 1.00 84.94 206 TYR A CA 1
ATOM 1635 C C . TYR A 1 206 ? 21.674 -3.782 -36.588 1.00 84.94 206 TYR A C 1
ATOM 1637 O O . TYR A 1 206 ? 21.145 -3.559 -35.501 1.00 84.94 206 TYR A O 1
ATOM 1645 N N . THR A 1 207 ? 21.508 -4.917 -37.263 1.00 88.50 207 THR A N 1
ATOM 1646 C CA . THR A 1 207 ? 20.770 -6.072 -36.744 1.00 88.50 207 THR A CA 1
ATOM 1647 C C . THR A 1 207 ? 21.767 -7.195 -36.514 1.00 88.50 207 THR A C 1
ATOM 1649 O O . THR A 1 207 ? 22.525 -7.535 -37.422 1.00 88.50 207 THR A O 1
ATOM 1652 N N . LEU A 1 208 ? 21.782 -7.742 -35.298 1.00 87.81 208 LEU A N 1
ATOM 1653 C CA . LEU A 1 208 ? 22.615 -8.892 -34.957 1.00 87.81 208 LEU A CA 1
ATOM 1654 C C . LEU A 1 208 ? 22.239 -10.106 -35.813 1.00 87.81 208 LEU A C 1
ATOM 1656 O O . LEU A 1 208 ? 21.065 -10.332 -36.105 1.00 87.81 208 LEU A O 1
ATOM 1660 N N . ALA A 1 209 ? 23.236 -10.909 -36.183 1.00 90.00 209 ALA A N 1
ATOM 1661 C CA . ALA A 1 209 ? 22.992 -12.195 -36.824 1.00 90.00 209 ALA A CA 1
ATOM 1662 C C . ALA A 1 209 ? 22.377 -13.185 -35.819 1.00 90.00 209 ALA A C 1
ATOM 1664 O O . ALA A 1 209 ? 22.787 -13.220 -34.662 1.00 90.00 209 ALA A O 1
ATOM 1665 N N . GLU A 1 210 ? 21.454 -14.045 -36.263 1.00 85.25 210 GLU A N 1
ATOM 1666 C CA . GLU A 1 210 ? 20.708 -14.970 -35.384 1.00 85.25 210 GLU A CA 1
ATOM 1667 C C . GLU A 1 210 ? 21.589 -15.912 -34.542 1.00 85.25 210 GLU A C 1
ATOM 1669 O O . GLU A 1 210 ? 21.153 -16.397 -33.504 1.00 85.25 210 GLU A O 1
ATOM 1674 N N . ARG A 1 211 ? 22.822 -16.188 -34.984 1.00 89.19 211 ARG A N 1
ATOM 1675 C CA . ARG A 1 211 ? 23.769 -17.097 -34.310 1.00 89.19 211 ARG A CA 1
ATOM 1676 C C . ARG A 1 211 ? 24.872 -16.376 -33.530 1.00 89.19 211 ARG A C 1
ATOM 1678 O O . ARG A 1 211 ? 25.800 -17.031 -33.061 1.00 89.19 211 ARG A O 1
ATOM 1685 N N . ASP A 1 212 ? 24.821 -15.049 -33.427 1.00 90.31 212 ASP A N 1
ATOM 1686 C CA . ASP A 1 212 ? 25.796 -14.286 -32.644 1.00 90.31 212 ASP A CA 1
ATOM 1687 C C . ASP A 1 212 ? 25.403 -14.256 -31.161 1.00 90.31 212 ASP A C 1
ATOM 1689 O O . ASP A 1 212 ? 24.795 -13.308 -30.660 1.00 90.31 212 ASP A O 1
ATOM 1693 N N . GLU A 1 213 ? 25.759 -15.327 -30.452 1.00 88.81 213 GLU A N 1
ATOM 1694 C CA . GLU A 1 213 ? 25.481 -15.465 -29.019 1.00 88.81 213 GLU A CA 1
ATOM 1695 C C . GLU A 1 213 ? 26.180 -14.383 -28.183 1.00 88.81 213 GLU A C 1
ATOM 1697 O O . GLU A 1 213 ? 25.591 -13.844 -27.248 1.00 88.81 213 GLU A O 1
ATOM 1702 N N . ARG A 1 214 ? 27.416 -14.010 -28.545 1.00 88.94 214 ARG A N 1
ATOM 1703 C CA . ARG A 1 214 ? 28.197 -13.003 -27.806 1.00 88.94 214 ARG A CA 1
ATOM 1704 C C . ARG A 1 214 ? 27.620 -11.604 -27.981 1.00 88.94 214 ARG A C 1
ATOM 1706 O O . ARG A 1 214 ? 27.583 -10.834 -27.024 1.00 88.94 214 ARG A O 1
ATOM 1713 N N . GLY A 1 215 ? 27.157 -11.280 -29.187 1.00 88.81 215 GLY A N 1
ATOM 1714 C CA . GLY A 1 215 ? 26.432 -10.043 -29.447 1.00 88.81 215 GLY A CA 1
ATOM 1715 C C . GLY A 1 215 ? 25.130 -9.978 -28.650 1.00 88.81 215 GLY A C 1
ATOM 1716 O O . GLY A 1 215 ? 24.871 -8.977 -27.982 1.00 88.81 215 GLY A O 1
ATOM 1717 N N . ALA A 1 216 ? 24.339 -11.055 -28.645 1.00 87.06 216 ALA A N 1
ATOM 1718 C CA . ALA A 1 216 ? 23.104 -11.120 -27.861 1.00 87.06 216 ALA A CA 1
ATOM 1719 C C . ALA A 1 216 ? 23.354 -10.940 -26.349 1.00 87.06 216 ALA A C 1
ATOM 1721 O O . ALA A 1 216 ? 22.623 -10.203 -25.676 1.00 87.06 216 ALA A O 1
ATOM 1722 N N . GLU A 1 217 ? 24.414 -11.556 -25.819 1.00 87.94 217 GLU A N 1
ATOM 1723 C CA . GLU A 1 217 ? 24.826 -11.404 -24.422 1.00 87.94 217 GLU A CA 1
ATOM 1724 C C . GLU A 1 217 ? 25.248 -9.958 -24.096 1.00 87.94 217 GLU A C 1
ATOM 1726 O O . GLU A 1 217 ? 24.807 -9.396 -23.092 1.00 87.94 217 GLU A O 1
ATOM 1731 N N . ASP A 1 218 ? 26.034 -9.304 -24.959 1.00 89.06 218 ASP A N 1
ATOM 1732 C CA . ASP A 1 218 ? 26.436 -7.903 -24.770 1.00 89.06 218 ASP A CA 1
ATOM 1733 C C . ASP A 1 218 ? 25.230 -6.947 -24.773 1.00 89.06 218 ASP A C 1
ATOM 1735 O O . ASP A 1 218 ? 25.104 -6.103 -23.883 1.00 89.06 218 ASP A O 1
ATOM 1739 N N . PHE A 1 219 ? 24.285 -7.105 -25.707 1.00 87.38 219 PHE A N 1
ATOM 1740 C CA . PHE A 1 219 ? 23.054 -6.302 -25.722 1.00 87.38 219 PHE A CA 1
ATOM 1741 C C . PHE A 1 219 ? 22.208 -6.503 -24.463 1.00 87.38 219 PHE A C 1
ATOM 1743 O O . PHE A 1 219 ? 21.674 -5.529 -23.919 1.00 87.38 219 PHE A O 1
ATOM 1750 N N . THR A 1 220 ? 22.122 -7.741 -23.975 1.00 85.75 220 THR A N 1
ATOM 1751 C CA . THR A 1 220 ? 21.441 -8.056 -22.714 1.00 85.75 220 THR A CA 1
ATOM 1752 C C . THR A 1 220 ? 22.123 -7.331 -21.557 1.00 85.75 220 THR A C 1
ATOM 1754 O O . THR A 1 220 ? 21.476 -6.566 -20.850 1.00 85.75 220 THR A O 1
ATOM 1757 N N . ASN A 1 221 ? 23.447 -7.441 -21.431 1.00 87.88 221 ASN A N 1
ATOM 1758 C CA . ASN A 1 221 ? 24.216 -6.778 -20.374 1.00 87.88 221 ASN A CA 1
ATOM 1759 C C . ASN A 1 221 ? 24.081 -5.246 -20.394 1.00 87.88 221 ASN A C 1
ATOM 1761 O O . ASN A 1 221 ? 23.975 -4.610 -19.342 1.00 87.88 221 ASN A O 1
ATOM 1765 N N . ARG A 1 222 ? 24.074 -4.625 -21.579 1.00 89.25 222 ARG A N 1
ATOM 1766 C CA . ARG A 1 222 ? 23.854 -3.174 -21.724 1.00 89.25 222 ARG A CA 1
ATOM 1767 C C . ARG A 1 222 ? 22.442 -2.770 -21.312 1.00 89.25 222 ARG A C 1
ATOM 1769 O O . ARG A 1 222 ? 22.271 -1.752 -20.643 1.00 89.25 222 ARG A O 1
ATOM 1776 N N . THR A 1 223 ? 21.456 -3.584 -21.678 1.00 86.44 223 THR A N 1
ATOM 1777 C CA . THR A 1 223 ? 20.052 -3.387 -21.306 1.00 86.44 223 THR A CA 1
ATOM 1778 C C . THR A 1 223 ? 19.851 -3.492 -19.803 1.00 86.44 223 THR A C 1
ATOM 1780 O O . THR A 1 223 ? 19.271 -2.595 -19.201 1.00 86.44 223 THR A O 1
ATOM 1783 N N . GLU A 1 224 ? 20.404 -4.524 -19.176 1.00 85.50 224 GLU A N 1
ATOM 1784 C CA . GLU A 1 224 ? 20.325 -4.741 -17.730 1.00 85.50 224 GLU A CA 1
ATOM 1785 C C . GLU A 1 224 ? 20.949 -3.564 -16.955 1.00 85.50 224 GLU A C 1
ATOM 1787 O O . GLU A 1 224 ? 20.370 -3.080 -15.984 1.00 85.50 224 GLU A O 1
ATOM 1792 N N . ARG A 1 225 ? 22.077 -3.009 -17.429 1.00 88.38 225 ARG A N 1
ATOM 1793 C CA . ARG A 1 225 ? 22.683 -1.800 -16.834 1.00 88.38 225 ARG A CA 1
ATOM 1794 C C . ARG A 1 225 ? 21.789 -0.569 -16.961 1.00 88.38 225 ARG A C 1
ATOM 1796 O O . ARG A 1 225 ? 21.653 0.166 -15.988 1.00 88.38 225 ARG A O 1
ATOM 1803 N N . ALA A 1 226 ? 21.186 -0.354 -18.130 1.00 88.44 226 ALA A N 1
ATOM 1804 C CA . ALA A 1 226 ? 20.282 0.772 -18.359 1.00 88.44 226 ALA A CA 1
ATOM 1805 C C . ALA A 1 226 ? 19.004 0.678 -17.512 1.00 88.44 226 ALA A C 1
ATOM 1807 O O . ALA A 1 226 ? 18.487 1.697 -17.062 1.00 88.44 226 ALA A O 1
ATOM 1808 N N . LEU A 1 227 ? 18.509 -0.543 -17.285 1.00 85.94 227 LEU A N 1
ATOM 1809 C CA . LEU A 1 227 ? 17.306 -0.805 -16.498 1.00 85.94 227 LEU A CA 1
ATOM 1810 C C . LEU A 1 227 ? 17.534 -0.732 -14.985 1.00 85.94 227 LEU A C 1
ATOM 1812 O O . LEU A 1 227 ? 16.558 -0.655 -14.248 1.00 85.94 227 LEU A O 1
ATOM 1816 N N . ASN A 1 228 ? 18.780 -0.723 -14.507 1.00 84.12 228 ASN A N 1
ATOM 1817 C CA . ASN A 1 228 ? 19.079 -0.749 -13.074 1.00 84.12 228 ASN A CA 1
ATOM 1818 C C . ASN A 1 228 ? 18.444 0.420 -12.303 1.00 84.12 228 ASN A C 1
ATOM 1820 O O . ASN A 1 228 ? 17.779 0.214 -11.292 1.00 84.12 228 ASN A O 1
ATOM 1824 N N . GLU A 1 229 ? 18.599 1.649 -12.793 1.00 85.00 229 GLU A N 1
ATOM 1825 C CA . GLU A 1 229 ? 18.016 2.832 -12.153 1.00 85.00 229 GLU A CA 1
ATOM 1826 C C . GLU A 1 229 ? 16.475 2.806 -12.118 1.00 85.00 229 GLU A C 1
ATOM 1828 O O . GLU A 1 229 ? 15.918 2.877 -11.017 1.00 85.00 229 GLU A O 1
ATOM 1833 N N . PRO A 1 230 ? 15.753 2.642 -13.248 1.00 84.81 230 PRO A N 1
ATOM 1834 C CA . PRO A 1 230 ? 14.294 2.587 -13.210 1.00 84.81 230 PRO A CA 1
ATOM 1835 C C . PRO A 1 230 ? 13.775 1.356 -12.454 1.00 84.81 230 PRO A C 1
ATOM 1837 O O . PRO A 1 230 ? 12.758 1.459 -11.771 1.00 84.81 230 PRO A O 1
ATOM 1840 N N . ALA A 1 231 ? 14.469 0.213 -12.500 1.00 82.06 231 ALA A N 1
ATOM 1841 C CA . ALA A 1 231 ? 14.112 -0.959 -11.700 1.00 82.06 231 ALA A CA 1
ATOM 1842 C C . ALA A 1 231 ? 14.209 -0.671 -10.194 1.00 82.06 231 ALA A C 1
ATOM 1844 O O . ALA A 1 231 ? 13.284 -1.006 -9.456 1.00 82.06 231 ALA A O 1
ATOM 1845 N N . ASN A 1 232 ? 15.275 -0.003 -9.741 1.00 82.00 232 ASN A N 1
ATOM 1846 C CA . ASN A 1 232 ? 15.427 0.390 -8.339 1.00 82.00 232 ASN A CA 1
ATOM 1847 C C . ASN A 1 232 ? 14.367 1.414 -7.914 1.00 82.00 232 ASN A C 1
ATOM 1849 O O . ASN A 1 232 ? 13.763 1.262 -6.852 1.00 82.00 232 ASN A O 1
ATOM 1853 N N . ALA A 1 233 ? 14.091 2.418 -8.751 1.00 87.12 233 ALA A N 1
ATOM 1854 C CA . ALA A 1 233 ? 13.056 3.416 -8.480 1.00 87.12 233 ALA A CA 1
ATOM 1855 C C . ALA A 1 233 ? 11.658 2.782 -8.362 1.00 87.12 233 ALA A C 1
ATOM 1857 O O . ALA A 1 233 ? 10.888 3.130 -7.459 1.00 87.12 233 ALA A O 1
ATOM 1858 N N . LEU A 1 234 ? 11.347 1.812 -9.233 1.00 83.75 234 LEU A N 1
ATOM 1859 C CA . LEU A 1 234 ? 10.136 1.001 -9.128 1.00 83.75 234 LEU A CA 1
ATOM 1860 C C . LEU A 1 234 ? 10.152 0.186 -7.831 1.00 83.75 234 LEU A C 1
ATOM 1862 O O . LEU A 1 234 ? 9.233 0.315 -7.033 1.00 83.75 234 LEU A O 1
ATOM 1866 N N . ALA A 1 235 ? 11.188 -0.606 -7.561 1.00 79.56 235 ALA A N 1
ATOM 1867 C CA . ALA A 1 235 ? 11.245 -1.437 -6.356 1.00 79.56 235 ALA A CA 1
ATOM 1868 C C . ALA A 1 235 ? 11.018 -0.619 -5.069 1.00 79.56 235 ALA A C 1
ATOM 1870 O O . ALA A 1 235 ? 10.182 -0.986 -4.242 1.00 79.56 235 ALA A O 1
ATOM 1871 N N . GLN A 1 236 ? 11.675 0.538 -4.945 1.00 83.81 236 GLN A N 1
ATOM 1872 C CA . GLN A 1 236 ? 11.492 1.442 -3.810 1.00 83.81 236 GLN A CA 1
ATOM 1873 C C . GLN A 1 236 ? 10.062 1.988 -3.729 1.00 83.81 236 GLN A C 1
ATOM 1875 O O . GLN A 1 236 ? 9.456 2.018 -2.658 1.00 83.81 236 GLN A O 1
ATOM 1880 N N . SER A 1 237 ? 9.496 2.398 -4.861 1.00 88.12 237 SER A N 1
ATOM 1881 C CA . SER A 1 237 ? 8.133 2.922 -4.896 1.00 88.12 237 SER A CA 1
ATOM 1882 C C . SER A 1 237 ? 7.092 1.829 -4.576 1.00 88.12 237 SER A C 1
ATOM 1884 O O . SER A 1 237 ? 6.079 2.121 -3.945 1.00 88.12 237 SER A O 1
ATOM 1886 N N . ALA A 1 238 ? 7.348 0.563 -4.929 1.00 85.12 238 ALA A N 1
ATOM 1887 C CA . ALA A 1 238 ? 6.470 -0.561 -4.609 1.00 85.12 238 ALA A CA 1
ATOM 1888 C C . ALA A 1 238 ? 6.498 -0.857 -3.111 1.00 85.12 238 ALA A C 1
ATOM 1890 O O . ALA A 1 238 ? 5.444 -1.103 -2.522 1.00 85.12 238 ALA A O 1
ATOM 1891 N N . GLU A 1 239 ? 7.679 -0.785 -2.490 1.00 84.69 239 GLU A N 1
ATOM 1892 C CA . GLU A 1 239 ? 7.806 -0.932 -1.041 1.00 84.69 239 GLU A CA 1
ATOM 1893 C C . GLU A 1 239 ? 7.075 0.202 -0.311 1.00 84.69 239 GLU A C 1
ATOM 1895 O O . GLU A 1 239 ? 6.325 -0.065 0.622 1.00 84.69 239 GLU A O 1
ATOM 1900 N N . ASN A 1 240 ? 7.173 1.448 -0.785 1.00 89.62 240 ASN A N 1
ATOM 1901 C CA . ASN A 1 240 ? 6.424 2.566 -0.202 1.00 89.62 240 ASN A CA 1
ATOM 1902 C C . ASN A 1 240 ? 4.901 2.345 -0.262 1.00 89.62 240 ASN A C 1
ATOM 1904 O O . ASN A 1 240 ? 4.196 2.587 0.718 1.00 89.62 240 ASN A O 1
ATOM 1908 N N . ILE A 1 241 ? 4.376 1.853 -1.390 1.00 91.88 241 ILE A N 1
ATOM 1909 C CA . ILE A 1 241 ? 2.940 1.559 -1.524 1.00 91.88 241 ILE A CA 1
ATOM 1910 C C . ILE A 1 241 ? 2.531 0.383 -0.624 1.00 91.88 241 ILE A C 1
ATOM 1912 O O . ILE A 1 241 ? 1.470 0.411 0.002 1.00 91.88 241 ILE A O 1
ATOM 1916 N N . LYS A 1 242 ? 3.375 -0.644 -0.515 1.00 90.62 242 LYS A N 1
ATOM 1917 C CA . LYS A 1 242 ? 3.157 -1.771 0.397 1.00 90.62 242 LYS A CA 1
ATOM 1918 C C . LYS A 1 242 ? 3.114 -1.315 1.856 1.00 90.62 242 LYS A C 1
ATOM 1920 O O . LYS A 1 242 ? 2.225 -1.743 2.592 1.00 90.62 242 LYS A O 1
ATOM 1925 N N . LEU A 1 243 ? 4.029 -0.436 2.269 1.00 91.25 243 LEU A N 1
ATOM 1926 C CA . LEU A 1 243 ? 4.033 0.161 3.607 1.00 91.25 243 LEU A CA 1
ATOM 1927 C C . LEU A 1 243 ? 2.747 0.954 3.859 1.00 91.25 243 LEU A C 1
ATOM 1929 O O . LEU A 1 243 ? 2.121 0.773 4.901 1.00 91.25 243 LEU A O 1
ATOM 1933 N N . PHE A 1 244 ? 2.289 1.737 2.877 1.00 93.62 244 PHE A N 1
ATOM 1934 C CA . PHE A 1 244 ? 1.003 2.433 2.951 1.00 93.62 244 PHE A CA 1
ATOM 1935 C C . PHE A 1 244 ? -0.172 1.468 3.185 1.00 93.62 244 PHE A C 1
ATOM 1937 O O . PHE A 1 244 ? -0.953 1.672 4.114 1.00 93.62 244 PHE A O 1
ATOM 1944 N N . PHE A 1 245 ? -0.294 0.395 2.393 1.00 95.12 245 PHE A N 1
ATOM 1945 C CA . PHE A 1 245 ? -1.366 -0.591 2.580 1.00 95.12 245 PHE A CA 1
ATOM 1946 C C . PHE A 1 245 ? -1.236 -1.367 3.894 1.00 95.12 245 PHE A C 1
ATOM 1948 O O . PHE A 1 245 ? -2.248 -1.716 4.495 1.00 95.12 245 PHE A O 1
ATOM 1955 N N . THR A 1 246 ? -0.016 -1.606 4.372 1.00 94.31 246 THR A N 1
ATOM 1956 C CA . THR A 1 246 ? 0.228 -2.245 5.674 1.00 94.31 246 THR A CA 1
ATOM 1957 C C . THR A 1 246 ? -0.285 -1.361 6.807 1.00 94.31 246 THR A C 1
ATOM 1959 O O . THR A 1 246 ? -1.130 -1.801 7.584 1.00 94.31 246 THR A O 1
ATOM 1962 N N . ALA A 1 247 ? 0.118 -0.087 6.835 1.00 93.81 247 ALA A N 1
ATOM 1963 C CA . ALA A 1 247 ? -0.364 0.874 7.823 1.00 93.81 247 ALA A CA 1
ATOM 1964 C C . ALA A 1 247 ? -1.892 1.043 7.750 1.00 93.81 247 ALA A C 1
ATOM 1966 O O . ALA A 1 247 ? -2.573 1.041 8.775 1.00 93.81 247 ALA A O 1
ATOM 1967 N N . LEU A 1 248 ? -2.454 1.126 6.539 1.00 95.56 248 LEU A N 1
ATOM 1968 C CA . LEU A 1 248 ? -3.896 1.258 6.339 1.00 95.56 248 LEU A CA 1
ATOM 1969 C C . LEU A 1 248 ? -4.666 0.026 6.836 1.00 95.56 248 LEU A C 1
ATOM 1971 O O . LEU A 1 248 ? -5.707 0.186 7.480 1.00 95.56 248 LEU A O 1
ATOM 1975 N N . ARG A 1 249 ? -4.159 -1.188 6.580 1.00 96.25 249 ARG A N 1
ATOM 1976 C CA . ARG A 1 249 ? -4.714 -2.438 7.118 1.00 96.25 249 ARG A CA 1
ATOM 1977 C C . ARG A 1 249 ? -4.706 -2.400 8.640 1.00 96.25 249 ARG A C 1
ATOM 1979 O O . ARG A 1 249 ? -5.757 -2.589 9.242 1.00 96.25 249 ARG A O 1
ATOM 1986 N N . ASP A 1 250 ? -3.553 -2.138 9.240 1.00 95.12 250 ASP A N 1
ATOM 1987 C CA . ASP A 1 250 ? -3.339 -2.275 10.681 1.00 95.12 250 ASP A CA 1
ATOM 1988 C C . ASP A 1 250 ? -4.123 -1.223 11.480 1.00 95.12 250 ASP A C 1
ATOM 1990 O O . ASP A 1 250 ? -4.760 -1.536 12.490 1.00 95.12 250 ASP A O 1
ATOM 1994 N N . GLU A 1 251 ? -4.171 0.022 10.995 1.00 95.06 251 GLU A N 1
ATOM 1995 C CA . GLU A 1 251 ? -5.017 1.052 11.597 1.00 95.06 251 GLU A CA 1
ATOM 1996 C C . GLU A 1 251 ? -6.509 0.723 11.459 1.00 95.06 251 GLU A C 1
ATOM 1998 O O . GLU A 1 251 ? -7.257 0.844 12.431 1.00 95.06 251 GLU A O 1
ATOM 2003 N N . SER A 1 252 ? -6.957 0.278 10.278 1.00 96.56 252 SER A N 1
ATOM 2004 C CA . SER A 1 252 ? -8.366 -0.087 10.061 1.00 96.56 252 SER A CA 1
ATOM 2005 C C . SER A 1 252 ? -8.775 -1.271 10.936 1.00 96.56 252 SER A C 1
ATOM 2007 O O . SER A 1 252 ? -9.860 -1.264 11.517 1.00 96.56 252 SER A O 1
ATOM 2009 N N . ALA A 1 253 ? -7.889 -2.257 11.072 1.00 96.88 253 ALA A N 1
ATOM 2010 C CA . ALA A 1 253 ? -8.079 -3.444 11.891 1.00 96.88 253 ALA A CA 1
ATOM 2011 C C . ALA A 1 253 ? -8.337 -3.074 13.357 1.00 96.88 253 ALA A C 1
ATOM 2013 O O . ALA A 1 253 ? -9.304 -3.549 13.950 1.00 96.88 253 ALA A O 1
ATOM 2014 N N . PHE A 1 254 ? -7.541 -2.154 13.914 1.00 95.56 254 PHE A N 1
ATOM 2015 C CA . PHE A 1 254 ? -7.756 -1.643 15.268 1.00 95.56 254 PHE A CA 1
ATOM 2016 C C . PHE A 1 254 ? -9.165 -1.055 15.450 1.00 95.56 254 PHE A C 1
ATOM 2018 O O . PHE A 1 254 ? -9.861 -1.402 16.407 1.00 95.56 254 PHE A O 1
ATOM 2025 N N . TYR A 1 255 ? -9.612 -0.197 14.527 1.00 96.44 255 TYR A N 1
ATOM 2026 C CA . TYR A 1 255 ? -10.933 0.430 14.623 1.00 96.44 255 TYR A CA 1
ATOM 2027 C C . TYR A 1 255 ? -12.085 -0.564 14.430 1.00 96.44 255 TYR A C 1
ATOM 2029 O O . TYR A 1 255 ? -13.099 -0.443 15.118 1.00 96.44 255 TYR A O 1
ATOM 2037 N N . ILE A 1 256 ? -11.937 -1.562 13.551 1.00 97.12 256 ILE A N 1
ATOM 2038 C CA . ILE A 1 256 ? -12.915 -2.657 13.421 1.00 97.12 256 ILE A CA 1
ATOM 2039 C C . ILE A 1 256 ? -13.001 -3.438 14.730 1.00 97.12 256 ILE A C 1
ATOM 2041 O O . ILE A 1 256 ? -14.104 -3.702 15.200 1.00 97.12 256 ILE A O 1
ATOM 2045 N N . GLY A 1 257 ? -11.862 -3.753 15.352 1.00 96.50 257 GLY A N 1
ATOM 2046 C CA . GLY A 1 257 ? -11.846 -4.474 16.619 1.00 96.50 257 GLY A CA 1
ATOM 2047 C C . GLY A 1 257 ? -12.546 -3.714 17.743 1.00 96.50 257 GLY A C 1
ATOM 2048 O O . GLY A 1 257 ? -13.314 -4.304 18.496 1.00 96.50 257 GLY A O 1
ATOM 2049 N N . CYS A 1 258 ? -12.370 -2.392 17.825 1.00 95.56 258 CYS A N 1
ATOM 2050 C CA . CYS A 1 258 ? -13.168 -1.567 18.735 1.00 95.56 258 CYS A CA 1
ATOM 2051 C C . CYS A 1 258 ? -14.665 -1.580 18.379 1.00 95.56 258 CYS A C 1
ATOM 2053 O O . CYS A 1 258 ? -15.500 -1.572 19.277 1.00 95.56 258 CYS A O 1
ATOM 2055 N N . GLY A 1 259 ? -14.994 -1.620 17.084 1.00 94.50 259 GLY A N 1
ATOM 2056 C CA . GLY A 1 259 ? -16.347 -1.816 16.558 1.00 94.50 259 GLY A CA 1
ATOM 2057 C C . GLY A 1 259 ? -17.020 -3.097 17.047 1.00 94.50 259 GLY A C 1
ATOM 2058 O O . GLY A 1 259 ? -18.198 -3.071 17.370 1.00 94.50 259 GLY A O 1
ATOM 2059 N N . ASN A 1 260 ? -16.269 -4.194 17.135 1.00 95.25 260 ASN A N 1
ATOM 2060 C CA . ASN A 1 260 ? -16.780 -5.504 17.547 1.00 95.25 260 ASN A CA 1
ATOM 2061 C C . ASN A 1 260 ? -17.070 -5.610 19.057 1.00 95.25 260 ASN A C 1
ATOM 2063 O O . ASN A 1 260 ? -17.728 -6.555 19.481 1.00 95.25 260 ASN A O 1
ATOM 2067 N N . LEU A 1 261 ? -16.569 -4.669 19.868 1.00 92.44 261 LEU A N 1
ATOM 2068 C CA . LEU A 1 261 ? -16.855 -4.597 21.308 1.00 92.44 261 LEU A CA 1
ATOM 2069 C C . LEU A 1 261 ? -18.130 -3.810 21.645 1.00 92.44 261 LEU A C 1
ATOM 2071 O O . LEU A 1 261 ? -18.569 -3.870 22.794 1.00 92.44 261 LEU A O 1
ATOM 2075 N N . ALA A 1 262 ? -18.648 -3.021 20.700 1.00 83.31 262 ALA A N 1
ATOM 2076 C CA . ALA A 1 262 ? -19.817 -2.162 20.888 1.00 83.31 262 ALA A CA 1
ATOM 2077 C C . ALA A 1 262 ? -21.119 -2.927 20.625 1.00 83.31 262 ALA A C 1
ATOM 2079 O O . ALA A 1 262 ? -22.078 -2.696 21.396 1.00 83.31 262 ALA A O 1
#

pLDDT: mean 86.29, std 10.94, range [48.12, 97.25]

Secondary structure (DSSP, 8-state):
--SSS---TTS--S-S-HHHHHHHTTHHHHHHHHHTT-HHHHHHHHHHHTS----HHHHHHHHHHHHHHHH-THHHHHHHHHHHHHHHHHHHHHTT---SSHHHHHHHHHHHHHHHHHHHHHHHHHHHHHGGG---HHHHHHHHHHHHHT-HHHHHHHHHHHHHHT--S---EEEEE-TTS-EEEEEE----HHHHHHHHTTS------TT-HHHHHHHHHHHHHHHHHHHHHHHHHHHHHHHHHHHHHHHHHHHHHHHHT-

Foldseek 3Di:
DADPDFQDQPPDQPQPCLPVCCVVVVVVVLLCLLCVVPVLLSRLQSSDVSRDDDDPVRVVLLVLVLVLCLQPVVLLVVLQVLLVVLLVVLVVLVVQCPDPALLSNQLSLLVNVVSLLVSLVVVLVSLVVCLVSGDRPVSVVVNVCSCVVSDPVNSVVVVVVSCQSNDPPDWDWDFDQDPVRDTDQIATDGCPVVVNVVVCVPPDDDDDDPPPPVVVVVVSVSVRRRCPVVSVVSVVVSVVSNVVSSSSNSSSSNSSSVVSVD

Radius of gyration: 24.74 Å; chains: 1; bounding box: 60×33×76 Å